Protein AF-A0AAU8FHZ1-F1 (afdb_monomer)

Sequence (332 aa):
MNENIAFFDVYPLYGAIDIRNSTNERNAAIHADLGHYLDLLDDVLNALLPFDRSSLMQELRFHCTRWKQTVAQGQLNSTSENNLNTFLNDESRNYLIHLSQQNPRTTTLIDEYLGATHVAQGGIHRHREALDRSMELINTAVNRYFEDQKEALQESYPCYFEKFRTDGIEYDIYIGQSIAPDKPFNHFHLKNLRLWQLSSMIEVARLTRDLLSEMPRELHTTQLIFVHNHMIDISFRTDERKFDVEGAYNIRYQMIKKRIDKVRIKNSQERLTQPGKIALIYLHQRDIEDYLPFIHYLQETKSLEPVTEELELEDLQGLSGLRALRLGVAYS

Radius of gyration: 26.57 Å; Cα contacts (8 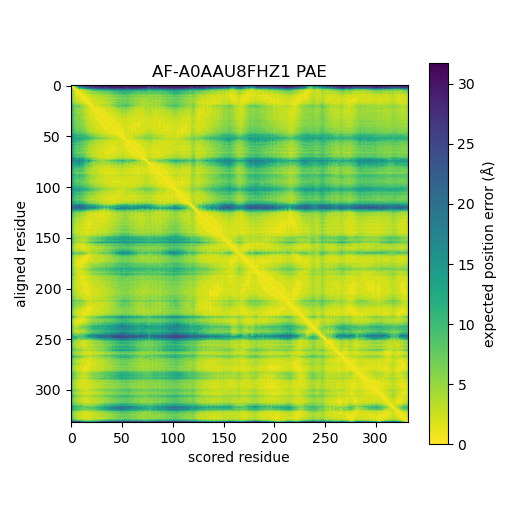Å, |Δi|>4): 472; chains: 1; bounding box: 63×56×74 Å

Secondary structure (DSSP, 8-state):
-----EEEEEEEEEEEEEETTHHHHHHHHHHHHHHHHHHHHHHHHHHHTTT---HHHHHHHHHHHHHHHHHHTT---HHHHHHHHHIIIIIIHHHHHHHHHH-TTSHHHHHHHHHHT-TTTS-TTHHHHHHHHHHHHHHHHHHHHHHHHHHHHHHHS--EEEEEESSSEEEEEEESTTT-TTS---HHHHHHHHHHHHHHHHHHHHHHHHGGGG-SS---EEEEEE---S-EEEEEETTTTEEEE-STTTHHHHHHHTTSTT-BBTTSS-BS--TTEEEEEESSHHHHTTTHHHHHHHHHTTSEEEEEEEEEBPPBTTB---EEEEEEEP--

Solvent-accessible surface area (backbone atoms only — not comparable to full-atom values): 18153 Å² total; per-residue (Å²): 128,86,80,78,54,65,36,56,63,20,39,49,45,41,40,37,38,40,46,62,60,51,69,58,54,50,52,52,19,51,46,52,22,52,48,52,49,46,50,56,50,51,52,48,55,60,71,38,47,90,80,49,80,49,71,65,55,54,49,52,52,51,51,48,53,50,48,50,50,39,53,76,69,66,68,67,47,75,68,55,46,52,51,49,50,45,42,58,68,44,56,51,42,53,51,52,55,51,48,30,74,76,35,75,87,44,32,66,62,49,51,52,51,55,47,43,60,28,91,92,75,23,65,45,53,49,48,46,51,30,42,52,50,26,47,47,54,47,50,50,53,54,50,48,54,52,60,71,43,48,62,66,59,41,70,82,46,63,57,49,77,49,77,44,80,70,85,29,45,33,36,45,33,40,40,34,43,57,73,36,76,95,47,91,66,54,72,68,52,56,52,52,53,53,48,48,53,55,52,48,49,45,51,47,56,48,54,49,55,66,45,38,85,76,30,80,36,77,62,48,52,24,30,37,34,51,50,54,78,58,63,39,36,35,33,53,38,79,91,78,72,42,76,45,70,44,61,82,82,38,47,57,60,60,56,47,66,79,57,58,86,78,37,29,32,47,98,51,90,50,55,61,62,37,67,64,27,42,26,38,36,29,72,47,74,80,45,49,56,81,48,50,66,49,53,52,51,35,28,76,70,53,49,26,42,87,60,74,44,82,43,54,37,50,72,47,98,96,46,71,69,39,33,32,44,39,36,37,50,43,85,128

pLDDT: mean 92.36, std 7.31, range [42.56, 98.5]

Organism: NCBI:txid3088362

Structure (mmCIF, N/CA/C/O backbone):
data_AF-A0AAU8FHZ1-F1
#
_entry.id   AF-A0AAU8FHZ1-F1
#
loop_
_atom_site.group_PDB
_atom_site.id
_atom_site.type_symbol
_atom_site.label_atom_id
_atom_site.label_alt_id
_atom_site.label_comp_id
_atom_site.label_asym_id
_atom_site.label_entity_id
_atom_site.label_seq_id
_atom_site.pdbx_PDB_ins_code
_atom_site.Cartn_x
_atom_site.Cartn_y
_atom_site.Cartn_z
_atom_site.occupancy
_atom_site.B_iso_or_equiv
_atom_site.auth_seq_id
_atom_site.auth_comp_id
_atom_site.auth_asym_id
_atom_site.auth_atom_id
_atom_site.pdbx_PDB_model_num
ATOM 1 N N . MET A 1 1 ? -13.577 36.762 8.917 1.00 42.56 1 MET A N 1
ATOM 2 C CA . MET A 1 1 ? -12.647 35.933 9.708 1.00 42.56 1 MET A CA 1
ATOM 3 C C . MET A 1 1 ? -12.877 34.512 9.240 1.00 42.56 1 MET A C 1
ATOM 5 O O . MET A 1 1 ? -14.027 34.101 9.268 1.00 42.56 1 MET A O 1
ATOM 9 N N . ASN A 1 2 ? -11.865 33.821 8.711 1.00 51.19 2 ASN A N 1
ATOM 10 C CA . ASN A 1 2 ? -11.989 32.376 8.505 1.00 51.19 2 ASN A CA 1
ATOM 11 C C . ASN A 1 2 ? -12.043 31.759 9.900 1.00 51.19 2 ASN A C 1
ATOM 13 O O . ASN A 1 2 ? -11.059 31.851 10.633 1.00 51.19 2 ASN A O 1
ATOM 17 N N . GLU A 1 3 ? -13.194 31.225 10.292 1.00 64.31 3 GLU A N 1
ATOM 18 C CA . GLU A 1 3 ? -13.270 30.407 11.496 1.00 64.31 3 GLU A CA 1
ATOM 19 C C . GLU A 1 3 ? -12.393 29.172 11.280 1.00 64.31 3 GLU A C 1
ATOM 21 O O . GLU A 1 3 ? -12.501 28.485 10.263 1.00 64.31 3 GLU A O 1
ATOM 26 N N . ASN A 1 4 ? -11.462 28.945 12.205 1.00 81.06 4 ASN A N 1
ATOM 27 C CA . ASN A 1 4 ? -10.654 27.737 12.223 1.00 81.06 4 ASN A CA 1
ATOM 28 C C . ASN A 1 4 ? -11.582 26.576 12.605 1.00 81.06 4 ASN A C 1
ATOM 30 O O . ASN A 1 4 ? -12.127 26.574 13.708 1.00 81.06 4 ASN A O 1
ATOM 34 N N . ILE A 1 5 ? -11.814 25.635 11.689 1.00 89.06 5 ILE A N 1
ATOM 35 C CA . ILE A 1 5 ? -12.684 24.483 11.950 1.00 89.06 5 ILE A CA 1
ATOM 36 C C . ILE A 1 5 ? -11.909 23.527 12.856 1.00 89.06 5 ILE A C 1
ATOM 38 O O . ILE A 1 5 ? -10.895 22.977 12.435 1.00 89.06 5 ILE A O 1
ATOM 42 N N . ALA A 1 6 ? -12.376 23.328 14.085 1.00 92.19 6 ALA A N 1
ATOM 43 C CA . ALA A 1 6 ? -11.745 22.442 15.055 1.00 92.19 6 ALA A CA 1
ATOM 44 C C . ALA A 1 6 ? -12.785 21.593 15.788 1.00 92.19 6 ALA A C 1
ATOM 46 O O . ALA A 1 6 ? -13.907 22.039 16.035 1.00 92.19 6 ALA A O 1
ATOM 47 N N . PHE A 1 7 ? -12.387 20.377 16.147 1.00 93.75 7 PHE A N 1
ATOM 48 C CA . PHE A 1 7 ? -13.175 19.450 16.941 1.00 93.75 7 PHE A CA 1
ATOM 49 C C . PHE A 1 7 ? -12.346 18.987 18.132 1.00 93.75 7 PHE A C 1
ATOM 51 O O . PHE A 1 7 ? -11.263 18.427 17.967 1.00 93.75 7 PHE A O 1
ATOM 58 N N . PHE A 1 8 ? -12.876 19.228 19.325 1.00 93.19 8 PHE A N 1
ATOM 59 C CA . PHE A 1 8 ? -12.238 18.860 20.583 1.00 93.19 8 PHE A CA 1
ATOM 60 C C . PHE A 1 8 ? -12.804 17.544 21.105 1.00 93.19 8 PHE A C 1
ATOM 62 O O . PHE A 1 8 ? -13.972 17.229 20.844 1.00 93.19 8 PHE A O 1
ATOM 69 N N . ASP A 1 9 ? -11.992 16.801 21.849 1.00 94.31 9 ASP A N 1
ATOM 70 C CA . ASP A 1 9 ? -12.390 15.574 22.538 1.00 94.31 9 ASP A CA 1
ATOM 71 C C . ASP A 1 9 ? -13.054 14.522 21.614 1.00 94.31 9 ASP A C 1
ATOM 73 O O . ASP A 1 9 ? -14.082 13.919 21.941 1.00 94.31 9 ASP A O 1
ATOM 77 N N . VAL A 1 10 ? -12.478 14.289 20.428 1.00 95.75 10 VAL A N 1
ATOM 78 C CA . VAL A 1 10 ? -12.947 13.251 19.492 1.00 95.75 10 VAL A CA 1
ATOM 79 C C . VAL A 1 10 ? -12.144 11.964 19.632 1.00 95.75 10 VAL A C 1
ATOM 81 O O . VAL A 1 10 ? -10.942 11.980 19.876 1.00 95.75 10 VAL A O 1
ATOM 84 N N . TYR A 1 11 ? -12.796 10.823 19.434 1.00 95.88 11 TYR A N 1
ATOM 85 C CA . TYR A 1 11 ? -12.139 9.523 19.363 1.00 95.88 11 TYR A CA 1
ATOM 86 C C . TYR A 1 11 ? -11.612 9.273 17.949 1.00 95.88 11 TYR A C 1
ATOM 88 O O . TYR A 1 11 ? -12.412 9.279 17.005 1.00 95.88 11 TYR A O 1
ATOM 96 N N . PRO A 1 12 ? -10.303 9.024 17.787 1.00 95.81 12 PRO A N 1
ATOM 97 C CA . PRO A 1 12 ? -9.723 8.714 16.496 1.00 95.81 12 PRO A CA 1
ATOM 98 C C . PRO A 1 12 ? -9.689 7.200 16.250 1.00 95.81 12 PRO A C 1
ATOM 100 O O . PRO A 1 12 ? -9.366 6.410 17.139 1.00 95.81 12 PRO A O 1
ATOM 103 N N . LEU A 1 13 ? -9.990 6.786 15.025 1.00 96.25 13 LEU A N 1
ATOM 104 C CA . LEU A 1 13 ? -9.806 5.419 14.554 1.00 96.25 13 LEU A CA 1
ATOM 105 C C . LEU A 1 13 ? -8.945 5.454 13.300 1.00 96.25 13 LEU A C 1
ATOM 107 O O . LEU A 1 13 ? -9.321 6.082 12.315 1.00 96.25 13 LEU A O 1
ATOM 111 N N . TYR A 1 14 ? -7.817 4.753 13.331 1.00 96.75 14 TYR A N 1
ATOM 112 C CA . TYR A 1 14 ? -6.903 4.666 12.199 1.00 96.75 14 TYR A CA 1
ATOM 113 C C . TYR A 1 14 ? -6.819 3.245 11.662 1.00 96.75 14 TYR A C 1
ATOM 115 O O . TYR A 1 14 ? -6.692 2.286 12.433 1.00 96.75 14 TYR A O 1
ATOM 123 N N . GLY A 1 15 ? -6.838 3.126 10.337 1.00 97.00 15 GLY A N 1
ATOM 124 C CA . GLY A 1 15 ? -6.564 1.884 9.632 1.00 97.00 15 GLY A CA 1
ATOM 125 C C . GLY A 1 15 ? -5.665 2.098 8.419 1.00 97.00 15 GLY A C 1
ATOM 126 O O . GLY A 1 15 ? -5.679 3.157 7.796 1.00 97.00 15 GLY A O 1
ATOM 127 N N . ALA A 1 16 ? -4.898 1.068 8.078 1.00 97.25 16 ALA A N 1
ATOM 128 C CA . ALA A 1 16 ? -4.039 1.032 6.906 1.00 97.25 16 ALA A CA 1
ATOM 129 C C . ALA A 1 16 ? -4.170 -0.309 6.176 1.00 97.25 16 ALA A C 1
ATOM 131 O O . ALA A 1 16 ? -4.088 -1.380 6.781 1.00 97.25 16 ALA A O 1
ATOM 132 N N . ILE A 1 17 ? -4.347 -0.229 4.862 1.00 97.56 17 ILE A N 1
ATOM 133 C CA . ILE A 1 17 ? -4.308 -1.339 3.916 1.00 97.56 17 ILE A CA 1
ATOM 134 C C . ILE A 1 17 ? -3.128 -1.069 2.989 1.00 97.56 17 ILE A C 1
ATOM 136 O O . ILE A 1 17 ? -3.217 -0.234 2.093 1.00 97.56 17 ILE A O 1
ATOM 140 N N . ASP A 1 18 ? -2.012 -1.751 3.229 1.00 95.81 18 ASP A N 1
ATOM 141 C CA . ASP A 1 18 ? -0.753 -1.547 2.500 1.00 95.81 18 ASP A CA 1
ATOM 142 C C . ASP A 1 18 ? -0.527 -2.650 1.461 1.00 95.81 18 ASP A C 1
ATOM 144 O O . ASP A 1 18 ? -0.909 -3.800 1.691 1.00 95.81 18 ASP A O 1
ATOM 148 N N . ILE A 1 19 ? 0.132 -2.327 0.344 1.00 96.00 19 ILE A N 1
ATOM 149 C CA . ILE A 1 19 ? 0.553 -3.324 -0.648 1.00 96.00 19 ILE A CA 1
ATOM 150 C C . ILE A 1 19 ? 1.891 -3.919 -0.208 1.00 96.00 19 ILE A C 1
ATOM 152 O O . ILE A 1 19 ? 2.925 -3.250 -0.134 1.00 96.00 19 ILE A O 1
ATOM 156 N N . ARG A 1 20 ? 1.890 -5.222 0.072 1.00 94.25 20 ARG A N 1
ATOM 157 C CA . ARG A 1 20 ? 3.051 -5.936 0.591 1.00 94.25 20 ARG A CA 1
ATOM 158 C C . ARG A 1 20 ? 4.203 -5.861 -0.406 1.00 94.25 20 ARG A C 1
ATOM 160 O O . ARG A 1 20 ? 4.093 -6.323 -1.532 1.00 94.25 20 ARG A O 1
ATOM 167 N N . ASN A 1 21 ? 5.345 -5.362 0.066 1.00 90.56 21 ASN A N 1
ATOM 168 C CA . ASN A 1 21 ? 6.595 -5.296 -0.698 1.00 90.56 21 ASN A CA 1
ATOM 169 C C . ASN A 1 21 ? 6.515 -4.444 -1.978 1.00 90.56 21 ASN A C 1
ATOM 171 O O . ASN A 1 21 ? 7.337 -4.647 -2.868 1.00 90.56 21 ASN A O 1
ATOM 175 N N . SER A 1 22 ? 5.609 -3.461 -2.049 1.00 91.06 22 SER A N 1
ATOM 176 C CA . SER A 1 22 ? 5.451 -2.562 -3.207 1.00 91.06 22 SER A CA 1
ATOM 177 C C . SER A 1 22 ? 6.780 -2.005 -3.738 1.00 91.06 22 SER A C 1
ATOM 179 O O . SER A 1 22 ? 7.023 -2.004 -4.940 1.00 91.06 22 SER A O 1
ATOM 181 N N . THR A 1 23 ? 7.688 -1.585 -2.849 1.00 90.38 23 THR A N 1
ATOM 182 C CA . THR A 1 23 ? 9.017 -1.076 -3.225 1.00 90.38 23 THR A CA 1
ATOM 183 C C . THR A 1 23 ? 9.872 -2.135 -3.926 1.00 90.38 23 THR A C 1
ATOM 185 O O . THR A 1 23 ? 10.511 -1.839 -4.931 1.00 90.38 23 THR A O 1
ATOM 188 N N . ASN A 1 24 ? 9.873 -3.373 -3.427 1.00 91.19 24 ASN A N 1
ATOM 189 C CA . ASN A 1 24 ? 10.655 -4.454 -4.029 1.00 91.19 24 ASN A CA 1
ATOM 190 C C . ASN A 1 24 ? 10.066 -4.865 -5.381 1.00 91.19 24 ASN A C 1
ATOM 192 O O . ASN A 1 24 ? 10.820 -5.099 -6.319 1.00 91.19 24 ASN A O 1
ATOM 196 N N . GLU A 1 25 ? 8.737 -4.907 -5.488 1.00 93.56 25 GLU A N 1
ATOM 197 C CA . GLU A 1 25 ? 8.039 -5.205 -6.741 1.00 93.56 25 GLU A CA 1
ATOM 198 C C . GLU A 1 25 ? 8.307 -4.135 -7.807 1.00 93.56 25 GLU A C 1
ATOM 200 O O . GLU A 1 25 ? 8.601 -4.475 -8.952 1.00 93.56 25 GLU A O 1
ATOM 205 N N . ARG A 1 26 ? 8.319 -2.848 -7.426 1.00 91.88 26 ARG A N 1
ATOM 206 C CA . ARG A 1 26 ? 8.721 -1.743 -8.316 1.00 91.88 26 ARG A CA 1
ATOM 207 C C . ARG A 1 26 ? 10.148 -1.907 -8.818 1.00 91.88 26 ARG A C 1
ATOM 209 O O . ARG A 1 26 ? 10.375 -1.847 -10.023 1.00 91.88 26 ARG A O 1
ATOM 216 N N . ASN A 1 27 ? 11.093 -2.159 -7.914 1.00 90.12 27 ASN A N 1
ATOM 217 C CA . ASN A 1 27 ? 12.494 -2.345 -8.291 1.00 90.12 27 ASN A CA 1
ATOM 218 C C . ASN A 1 27 ? 12.667 -3.559 -9.216 1.00 90.12 27 ASN A C 1
ATOM 220 O O . ASN A 1 27 ? 13.380 -3.479 -10.213 1.00 90.12 27 ASN A O 1
ATOM 224 N N . ALA A 1 28 ? 11.977 -4.667 -8.931 1.00 91.25 28 ALA A N 1
ATOM 225 C CA . ALA A 1 28 ? 12.009 -5.859 -9.772 1.00 91.25 28 ALA A CA 1
ATOM 226 C C . ALA A 1 28 ? 11.442 -5.595 -11.176 1.00 91.25 28 ALA A C 1
ATOM 228 O O . ALA A 1 28 ? 12.039 -6.030 -12.160 1.00 91.25 28 ALA A O 1
ATOM 229 N N . ALA A 1 29 ? 10.331 -4.859 -11.279 1.00 92.44 29 ALA A N 1
ATOM 230 C CA . ALA A 1 29 ? 9.743 -4.471 -12.558 1.00 92.44 29 ALA A CA 1
ATOM 231 C C . ALA A 1 29 ? 10.693 -3.583 -13.378 1.00 92.44 29 ALA A C 1
ATOM 233 O O . ALA A 1 29 ? 10.945 -3.880 -14.544 1.00 92.44 29 ALA A O 1
ATOM 234 N N . ILE A 1 30 ? 11.293 -2.563 -12.751 1.00 89.94 30 ILE A N 1
ATOM 235 C CA . ILE A 1 30 ? 12.279 -1.676 -13.391 1.00 89.94 30 ILE A CA 1
ATOM 236 C C . ILE A 1 30 ? 13.481 -2.477 -13.902 1.00 89.94 30 ILE A C 1
ATOM 238 O O . ILE A 1 30 ? 13.893 -2.314 -15.047 1.00 89.94 30 ILE A O 1
ATOM 242 N N . HIS A 1 31 ? 14.034 -3.372 -13.080 1.00 91.00 31 HIS A N 1
ATOM 243 C CA . HIS A 1 31 ? 15.178 -4.191 -13.481 1.00 91.00 31 HIS A CA 1
ATOM 244 C C . HIS A 1 31 ? 14.835 -5.127 -14.648 1.00 91.00 31 HIS A C 1
ATOM 246 O O . HIS A 1 31 ? 15.660 -5.305 -15.543 1.00 91.00 31 HIS A O 1
ATOM 252 N N . ALA A 1 32 ? 13.635 -5.715 -14.655 1.00 92.12 32 ALA A N 1
ATOM 253 C CA . ALA A 1 32 ? 13.186 -6.586 -15.736 1.00 92.12 32 ALA A CA 1
ATOM 254 C C . ALA A 1 32 ? 13.023 -5.821 -17.061 1.00 92.12 32 ALA A C 1
ATOM 256 O O . ALA A 1 32 ? 13.492 -6.289 -18.099 1.00 92.12 32 ALA A O 1
ATOM 257 N N . ASP A 1 33 ? 12.419 -4.632 -17.015 1.00 92.81 33 ASP A N 1
ATOM 258 C CA . ASP A 1 33 ? 12.246 -3.756 -18.179 1.00 92.81 33 ASP A CA 1
ATOM 259 C C . ASP A 1 33 ? 13.605 -3.271 -18.727 1.00 92.81 33 ASP A C 1
ATOM 261 O O . ASP A 1 33 ? 13.872 -3.377 -19.925 1.00 92.81 33 ASP A O 1
ATOM 265 N N . LEU A 1 34 ? 14.521 -2.825 -17.856 1.00 93.06 34 LEU A N 1
ATOM 266 C CA . LEU A 1 34 ? 15.875 -2.406 -18.250 1.00 93.06 34 LEU A CA 1
ATOM 267 C C . LEU A 1 34 ? 16.706 -3.559 -18.826 1.00 93.06 34 LEU A C 1
ATOM 269 O O . LEU A 1 34 ? 17.439 -3.363 -19.795 1.00 93.06 34 LEU A O 1
ATOM 273 N N . GLY A 1 35 ? 16.589 -4.758 -18.250 1.00 93.31 35 GLY A N 1
ATOM 274 C CA . GLY A 1 35 ? 17.227 -5.960 -18.783 1.00 93.31 35 GLY A CA 1
ATOM 275 C C . GLY A 1 35 ? 16.745 -6.267 -20.199 1.00 93.31 35 GLY A C 1
ATOM 276 O O . GLY A 1 35 ? 17.562 -6.450 -21.098 1.00 93.31 35 GLY A O 1
ATOM 277 N N . HIS A 1 36 ? 15.428 -6.216 -20.420 1.00 92.81 36 HIS A N 1
ATOM 278 C CA . HIS A 1 36 ? 14.847 -6.412 -21.746 1.00 92.81 36 HIS A CA 1
ATOM 279 C C . HIS A 1 36 ? 15.319 -5.354 -22.755 1.00 92.81 36 HIS A C 1
ATOM 281 O O . HIS A 1 36 ? 15.642 -5.697 -23.892 1.00 92.81 36 HIS A O 1
ATOM 287 N N . TYR A 1 37 ? 15.417 -4.089 -22.339 1.00 94.19 37 TYR A N 1
ATOM 288 C CA . TYR A 1 37 ? 15.924 -3.007 -23.186 1.00 94.19 37 TYR A CA 1
ATOM 289 C C . TYR A 1 37 ? 17.372 -3.263 -23.613 1.00 94.19 37 TYR A C 1
ATOM 291 O O . TYR A 1 37 ? 17.707 -3.189 -24.796 1.00 94.19 37 TYR A O 1
ATOM 299 N N . LEU A 1 38 ? 18.231 -3.639 -22.669 1.00 95.69 38 LEU A N 1
ATOM 300 C CA . LEU A 1 38 ? 19.623 -3.956 -22.965 1.00 95.69 38 LEU A CA 1
ATOM 301 C C . LEU A 1 38 ? 19.780 -5.181 -23.873 1.00 95.69 38 LEU A C 1
ATOM 303 O O . LEU A 1 38 ? 20.712 -5.212 -24.672 1.00 95.69 38 LEU A O 1
ATOM 307 N N . ASP A 1 39 ? 18.892 -6.171 -23.778 1.00 94.88 39 ASP A N 1
ATOM 308 C CA . ASP A 1 39 ? 18.891 -7.315 -24.693 1.00 94.88 39 ASP A CA 1
ATOM 309 C C . ASP A 1 39 ? 18.548 -6.893 -26.126 1.00 94.88 39 ASP A C 1
ATOM 311 O O . ASP A 1 39 ? 19.284 -7.238 -27.048 1.00 94.88 39 ASP A O 1
ATOM 315 N N . LEU A 1 40 ? 17.516 -6.061 -26.312 1.00 94.81 40 LEU A N 1
ATOM 316 C CA . LEU A 1 40 ? 17.177 -5.507 -27.629 1.00 94.81 40 LEU A CA 1
ATOM 317 C C . LEU A 1 40 ? 18.326 -4.673 -28.216 1.00 94.81 40 LEU A C 1
ATOM 319 O O . LEU A 1 40 ? 18.600 -4.745 -29.416 1.00 94.81 40 LEU A O 1
ATOM 323 N N . LEU A 1 41 ? 19.004 -3.884 -27.375 1.00 96.31 41 LEU A N 1
ATOM 324 C CA . LEU A 1 41 ? 20.150 -3.084 -27.802 1.00 96.31 41 LEU A CA 1
ATOM 325 C C . LEU A 1 41 ? 21.337 -3.975 -28.200 1.00 96.31 41 LEU A C 1
ATOM 327 O O . LEU A 1 41 ? 21.973 -3.742 -29.224 1.00 96.31 41 LEU A O 1
ATOM 331 N N . ASP A 1 42 ? 21.645 -5.003 -27.415 1.00 96.94 42 ASP A N 1
ATOM 332 C CA . ASP A 1 42 ? 22.716 -5.950 -27.728 1.00 96.94 42 ASP A CA 1
ATOM 333 C C . ASP A 1 42 ? 22.440 -6.674 -29.057 1.00 96.94 42 ASP A C 1
ATOM 335 O O . ASP A 1 42 ? 23.315 -6.732 -29.925 1.00 96.94 42 ASP A O 1
ATOM 339 N N . ASP A 1 43 ? 21.205 -7.134 -29.272 1.00 96.12 43 ASP A N 1
ATOM 340 C CA . ASP A 1 43 ? 20.783 -7.793 -30.510 1.00 96.12 43 ASP A CA 1
ATOM 341 C C . ASP A 1 43 ? 20.954 -6.886 -31.737 1.00 96.12 43 ASP A C 1
ATOM 343 O O . ASP A 1 43 ? 21.578 -7.297 -32.725 1.00 96.12 43 ASP A O 1
ATOM 347 N N . VAL A 1 44 ? 20.480 -5.633 -31.676 1.00 96.69 44 VAL A N 1
ATOM 348 C CA . VAL A 1 44 ? 20.626 -4.700 -32.806 1.00 96.69 44 VAL A CA 1
ATOM 349 C C . VAL A 1 44 ? 22.095 -4.343 -33.047 1.00 96.69 44 VAL A C 1
ATOM 351 O O . VAL A 1 44 ? 22.545 -4.349 -34.193 1.00 96.69 44 VAL A O 1
ATOM 354 N N . LEU A 1 45 ? 22.894 -4.115 -31.997 1.00 96.50 45 LEU A N 1
ATOM 355 C CA . LEU A 1 45 ? 24.326 -3.831 -32.145 1.00 96.50 45 LEU A CA 1
ATOM 356 C C . LEU A 1 45 ? 25.072 -5.016 -32.777 1.00 96.50 45 LEU A C 1
ATOM 358 O O . LEU A 1 45 ? 25.937 -4.816 -33.632 1.00 96.50 45 LEU A O 1
ATOM 362 N N . ASN A 1 46 ? 24.725 -6.251 -32.406 1.00 95.44 46 ASN A N 1
ATOM 363 C CA . ASN A 1 46 ? 25.302 -7.462 -32.989 1.00 95.44 46 ASN A CA 1
ATOM 364 C C . ASN A 1 46 ? 24.914 -7.627 -34.467 1.00 95.44 46 ASN A C 1
ATOM 366 O O . ASN A 1 46 ? 25.777 -7.934 -35.295 1.00 95.44 46 ASN A O 1
ATOM 370 N N . ALA A 1 47 ? 23.654 -7.358 -34.820 1.00 96.00 47 ALA A N 1
ATOM 371 C CA . ALA A 1 47 ? 23.177 -7.383 -36.203 1.00 96.00 47 ALA A CA 1
ATOM 372 C C . ALA A 1 47 ? 23.849 -6.315 -37.089 1.00 96.00 47 ALA A C 1
ATOM 374 O O . ALA A 1 47 ? 23.982 -6.503 -38.301 1.00 96.00 47 ALA A O 1
ATOM 375 N N . LEU A 1 48 ? 24.320 -5.215 -36.492 1.00 96.19 48 LEU A N 1
ATOM 376 C CA . LEU A 1 48 ? 24.961 -4.102 -37.194 1.00 96.19 48 LEU A CA 1
ATOM 377 C C . LEU A 1 48 ? 26.474 -4.274 -37.428 1.00 96.19 48 LEU A C 1
ATOM 379 O O . LEU A 1 48 ? 27.045 -3.552 -38.248 1.00 96.19 48 LEU A O 1
ATOM 383 N N . LEU A 1 49 ? 27.126 -5.261 -36.803 1.00 93.88 49 LEU A N 1
ATOM 384 C CA . LEU A 1 49 ? 28.570 -5.534 -36.948 1.00 93.88 49 LEU A CA 1
ATOM 385 C C . LEU A 1 49 ? 29.086 -5.749 -38.387 1.00 93.88 49 LEU A C 1
ATOM 387 O O . LEU A 1 49 ? 30.255 -5.445 -38.657 1.00 93.88 49 LEU A O 1
ATOM 391 N N . PRO A 1 50 ? 28.307 -6.309 -39.335 1.00 94.25 50 PRO A N 1
ATOM 392 C CA . PRO A 1 50 ? 28.728 -6.383 -40.733 1.00 94.25 50 PRO A CA 1
ATOM 393 C C . PRO A 1 50 ? 28.800 -5.011 -41.418 1.00 94.25 50 PRO A C 1
ATOM 395 O O . PRO A 1 50 ? 29.472 -4.884 -42.442 1.00 94.25 50 PRO A O 1
ATOM 398 N N . PHE A 1 51 ? 28.110 -4.003 -40.878 1.00 92.75 51 PHE A N 1
ATOM 399 C CA . PHE A 1 51 ? 27.946 -2.681 -41.480 1.00 92.75 51 PHE A CA 1
ATOM 400 C C . PHE A 1 51 ? 28.795 -1.600 -40.810 1.00 92.75 51 PHE A C 1
ATOM 402 O O . PHE A 1 51 ? 29.215 -0.677 -41.505 1.00 92.75 51 PHE A O 1
ATOM 409 N N . ASP A 1 52 ? 29.076 -1.722 -39.509 1.00 91.12 52 ASP A N 1
ATOM 410 C CA . ASP A 1 52 ? 30.043 -0.878 -38.808 1.00 91.12 52 ASP A CA 1
ATOM 411 C C . ASP A 1 52 ? 30.905 -1.682 -37.824 1.00 91.12 52 ASP A C 1
ATOM 413 O O . ASP A 1 52 ? 30.413 -2.466 -37.013 1.00 91.12 52 ASP A O 1
ATOM 417 N N . ARG A 1 53 ? 32.222 -1.466 -37.899 1.00 92.50 53 ARG A N 1
ATOM 418 C CA . ARG A 1 53 ? 33.242 -2.061 -37.016 1.00 92.50 53 ARG A CA 1
ATOM 419 C C . ARG A 1 53 ? 34.113 -1.003 -36.339 1.00 92.50 53 ARG A C 1
ATOM 421 O O . ARG A 1 53 ? 35.207 -1.324 -35.867 1.00 92.50 53 ARG A O 1
ATOM 428 N N . SER A 1 54 ? 33.650 0.246 -36.330 1.00 93.19 54 SER A N 1
ATOM 429 C CA . SER A 1 54 ? 34.327 1.373 -35.700 1.00 93.19 54 SER A CA 1
ATOM 430 C C . SER A 1 54 ? 34.639 1.115 -34.222 1.00 93.19 54 SER A C 1
ATOM 432 O O . SER A 1 54 ? 34.007 0.294 -33.552 1.00 93.19 54 SER A O 1
ATOM 434 N N . SER A 1 55 ? 35.610 1.857 -33.685 1.00 93.62 55 SER A N 1
ATOM 435 C CA . SER A 1 55 ? 35.905 1.833 -32.249 1.00 93.62 55 SER A CA 1
ATOM 436 C C . SER A 1 55 ? 34.689 2.237 -31.409 1.00 93.62 55 SER A C 1
ATOM 438 O O . SER A 1 55 ? 34.515 1.713 -30.315 1.00 93.62 55 SER A O 1
ATOM 440 N N . LEU A 1 56 ? 33.820 3.102 -31.946 1.00 91.50 56 LEU A N 1
ATOM 441 C CA . LEU A 1 56 ? 32.597 3.542 -31.278 1.00 91.50 56 LEU A CA 1
ATOM 442 C C . LEU A 1 56 ? 31.564 2.406 -31.162 1.00 91.50 56 LEU A C 1
ATOM 444 O O . LEU A 1 56 ? 30.991 2.219 -30.093 1.00 91.50 56 LEU A O 1
ATOM 448 N N . MET A 1 57 ? 31.399 1.578 -32.205 1.00 94.88 57 MET A N 1
ATOM 449 C CA . MET A 1 57 ? 30.585 0.351 -32.131 1.00 94.88 57 MET A CA 1
ATOM 450 C C . MET A 1 57 ? 31.097 -0.596 -31.035 1.00 94.88 57 MET A C 1
ATOM 452 O O . MET A 1 57 ? 30.323 -1.171 -30.268 1.00 94.88 57 MET A O 1
ATOM 456 N N . GLN A 1 58 ? 32.419 -0.776 -30.956 1.00 94.19 58 GLN A N 1
ATOM 457 C CA . GLN A 1 58 ? 33.036 -1.652 -29.956 1.00 94.19 58 GLN A CA 1
ATOM 458 C C . GLN A 1 58 ? 32.843 -1.115 -28.533 1.00 94.19 58 GLN A C 1
ATOM 460 O O . GLN A 1 58 ? 32.533 -1.891 -27.630 1.00 94.19 58 GLN A O 1
ATOM 465 N N . GLU A 1 59 ? 32.977 0.199 -28.345 1.00 95.00 59 GLU A N 1
ATOM 466 C CA . GLU A 1 59 ? 32.735 0.872 -27.070 1.00 95.00 59 GLU A CA 1
ATOM 467 C C . GLU A 1 59 ? 31.274 0.728 -26.617 1.00 95.00 59 GLU A C 1
ATOM 469 O O . GLU A 1 59 ? 31.022 0.298 -25.491 1.00 95.00 59 GLU A O 1
ATOM 474 N N . LEU A 1 60 ? 30.304 0.996 -27.497 1.00 95.44 60 LEU A N 1
ATOM 475 C CA . LEU A 1 60 ? 28.877 0.847 -27.190 1.00 95.44 60 LEU A CA 1
ATOM 476 C C . LEU A 1 60 ? 28.520 -0.581 -26.777 1.00 95.44 60 LEU A C 1
ATOM 478 O O . LEU A 1 60 ? 27.828 -0.782 -25.780 1.00 95.44 60 LEU A O 1
ATOM 482 N N . ARG A 1 61 ? 29.032 -1.588 -27.494 1.00 96.62 61 ARG A N 1
ATOM 483 C CA . ARG A 1 61 ? 28.827 -3.000 -27.134 1.00 96.62 61 ARG A CA 1
ATOM 484 C C . ARG A 1 61 ? 29.462 -3.349 -25.789 1.00 96.62 61 ARG A C 1
ATOM 486 O O . ARG A 1 61 ? 28.869 -4.097 -25.007 1.00 96.62 61 ARG A O 1
ATOM 493 N N . PHE A 1 62 ? 30.642 -2.801 -25.495 1.00 96.12 62 PHE A N 1
ATOM 494 C CA . PHE A 1 62 ? 31.288 -2.975 -24.196 1.00 96.12 62 PHE A CA 1
ATOM 495 C C . PHE A 1 62 ? 30.438 -2.383 -23.063 1.00 96.12 62 PHE A C 1
ATOM 497 O O . PHE A 1 62 ? 30.179 -3.081 -22.079 1.00 96.12 62 PHE A O 1
ATOM 504 N N . HIS A 1 63 ? 29.952 -1.147 -23.211 1.00 96.25 63 HIS A N 1
ATOM 505 C CA . HIS A 1 63 ? 29.076 -0.509 -22.222 1.00 96.25 63 HIS A CA 1
ATOM 506 C C . HIS A 1 63 ? 27.744 -1.245 -22.077 1.00 96.25 63 HIS A C 1
ATOM 508 O O . HIS A 1 63 ? 27.330 -1.511 -20.954 1.00 96.25 63 HIS A O 1
ATOM 514 N N . CYS A 1 64 ? 27.119 -1.675 -23.177 1.00 97.44 64 CYS A N 1
ATOM 515 C CA . CYS A 1 64 ? 25.897 -2.483 -23.142 1.00 97.44 64 CYS A CA 1
ATOM 516 C C . CYS A 1 64 ? 26.110 -3.780 -22.344 1.00 97.44 64 CYS A C 1
ATOM 518 O O . CYS A 1 64 ? 25.333 -4.108 -21.449 1.00 97.44 64 CYS A O 1
ATOM 520 N N . THR A 1 65 ? 27.226 -4.478 -22.583 1.00 96.56 65 THR A N 1
ATOM 521 C CA . THR A 1 65 ? 27.589 -5.691 -21.831 1.00 96.56 65 THR A CA 1
ATOM 522 C C . THR A 1 65 ? 27.809 -5.396 -20.345 1.00 96.56 65 THR A C 1
ATOM 524 O O . THR A 1 65 ? 27.358 -6.157 -19.487 1.00 96.56 65 THR A O 1
ATOM 527 N N . ARG A 1 66 ? 28.487 -4.288 -20.015 1.00 95.69 66 ARG A N 1
ATOM 528 C CA . ARG A 1 66 ? 28.692 -3.850 -18.626 1.00 95.69 66 ARG A CA 1
ATOM 529 C C . ARG A 1 66 ? 27.369 -3.555 -17.934 1.00 95.69 66 ARG A C 1
ATOM 531 O O . ARG A 1 66 ? 27.151 -4.045 -16.831 1.00 95.69 66 ARG A O 1
ATOM 538 N N . TRP A 1 67 ? 26.472 -2.837 -18.598 1.00 96.81 67 TRP A N 1
ATOM 539 C CA . TRP A 1 67 ? 25.151 -2.540 -18.068 1.00 96.81 67 TRP A CA 1
ATOM 540 C C . TRP A 1 67 ? 24.319 -3.803 -17.848 1.00 96.81 67 TRP A C 1
ATOM 542 O O . TRP A 1 67 ? 23.754 -3.953 -16.767 1.00 96.81 67 TRP A O 1
ATOM 552 N N . LYS A 1 68 ? 24.329 -4.764 -18.785 1.00 95.06 68 LYS A N 1
ATOM 553 C CA . LYS A 1 68 ? 23.676 -6.077 -18.600 1.00 95.06 68 LYS A CA 1
ATOM 554 C C . LYS A 1 68 ? 24.166 -6.774 -17.330 1.00 95.06 68 LYS A C 1
ATOM 556 O O . LYS A 1 68 ? 23.361 -7.288 -16.558 1.00 95.06 68 LYS A O 1
ATOM 561 N N . GLN A 1 69 ? 25.475 -6.743 -17.071 1.00 93.69 69 GLN A N 1
ATOM 562 C CA . GLN A 1 69 ? 26.052 -7.299 -15.842 1.00 93.69 69 GLN A CA 1
ATOM 563 C C . GLN A 1 69 ? 25.597 -6.539 -14.589 1.00 93.69 69 GLN A C 1
ATOM 565 O O . GLN A 1 69 ? 25.226 -7.175 -13.605 1.00 93.69 69 GLN A O 1
ATOM 570 N N . THR A 1 70 ? 25.587 -5.203 -14.617 1.00 93.06 70 THR A N 1
ATOM 571 C CA . THR A 1 70 ? 25.129 -4.368 -13.493 1.00 93.06 70 THR A CA 1
ATOM 572 C C . THR A 1 70 ? 23.665 -4.636 -13.140 1.00 93.06 70 THR A C 1
ATOM 574 O O . THR A 1 70 ? 23.350 -4.815 -11.961 1.00 93.06 70 THR A O 1
ATOM 577 N N . VAL A 1 71 ? 22.784 -4.721 -14.145 1.00 92.62 71 VAL A N 1
ATOM 578 C CA . VAL A 1 71 ? 21.358 -5.034 -13.947 1.00 92.62 71 VAL A CA 1
ATOM 579 C C . VAL A 1 71 ? 21.191 -6.447 -13.388 1.00 92.62 71 VAL A C 1
ATOM 581 O O . VAL A 1 71 ? 20.508 -6.629 -12.380 1.00 92.62 71 VAL A O 1
ATOM 584 N N . ALA A 1 72 ? 21.878 -7.440 -13.965 1.00 88.94 72 ALA A N 1
ATOM 585 C CA . ALA A 1 72 ? 21.807 -8.831 -13.514 1.00 88.94 72 ALA A CA 1
ATOM 586 C C . ALA A 1 72 ? 22.315 -9.034 -12.074 1.00 88.94 72 ALA A C 1
ATOM 588 O O . ALA A 1 72 ? 21.841 -9.922 -11.368 1.00 88.94 72 ALA A O 1
ATOM 589 N N . GLN A 1 73 ? 23.264 -8.211 -11.620 1.00 88.31 73 GLN A N 1
ATOM 590 C CA . GLN A 1 73 ? 23.791 -8.242 -10.251 1.00 88.31 73 GLN A CA 1
ATOM 591 C C . GLN A 1 73 ? 22.955 -7.423 -9.254 1.00 88.31 73 GLN A C 1
ATOM 593 O O . GLN A 1 73 ? 23.282 -7.403 -8.068 1.00 88.31 73 GLN A O 1
ATOM 598 N N . GLY A 1 74 ? 21.901 -6.734 -9.706 1.00 82.56 74 GLY A N 1
ATOM 599 C CA . GLY A 1 74 ? 21.052 -5.900 -8.852 1.00 82.56 74 GLY A CA 1
ATOM 600 C C . GLY A 1 74 ? 21.763 -4.672 -8.274 1.00 82.56 74 GLY A C 1
ATOM 601 O O . GLY A 1 74 ? 21.360 -4.167 -7.231 1.00 82.56 74 GLY A O 1
ATOM 602 N N . GLN A 1 75 ? 22.824 -4.188 -8.924 1.00 81.38 75 GLN A N 1
ATOM 603 C CA . GLN A 1 75 ? 23.665 -3.083 -8.439 1.00 81.38 75 GLN A CA 1
ATOM 604 C C . GLN A 1 75 ? 23.180 -1.698 -8.904 1.00 81.38 75 GLN A C 1
ATOM 606 O O . GLN A 1 75 ? 23.968 -0.756 -8.987 1.00 81.38 75 GLN A O 1
ATOM 611 N N . LEU A 1 76 ? 21.891 -1.563 -9.221 1.00 83.75 76 LEU A N 1
ATOM 612 C CA . LEU A 1 76 ? 21.300 -0.299 -9.644 1.00 83.75 76 LEU A CA 1
ATOM 613 C C . LEU A 1 76 ? 20.895 0.535 -8.421 1.00 83.75 76 LEU A C 1
ATOM 615 O O . LEU A 1 76 ? 19.951 0.221 -7.704 1.00 83.75 76 LEU A O 1
ATOM 619 N N . ASN A 1 77 ? 21.626 1.619 -8.187 1.00 86.38 77 ASN A N 1
ATOM 620 C CA . ASN A 1 77 ? 21.155 2.759 -7.406 1.00 86.38 77 ASN A CA 1
ATOM 621 C C . ASN A 1 77 ? 20.583 3.843 -8.338 1.00 86.38 77 ASN A C 1
ATOM 623 O O . ASN A 1 77 ? 20.786 3.797 -9.553 1.00 86.38 77 ASN A O 1
ATOM 627 N N . SER A 1 78 ? 19.936 4.863 -7.768 1.00 84.56 78 SER A N 1
ATOM 628 C CA . SER A 1 78 ? 19.296 5.939 -8.541 1.00 84.56 78 SER A CA 1
ATOM 629 C C . SER A 1 78 ? 20.249 6.656 -9.506 1.00 84.56 78 SER A C 1
ATOM 631 O O . SER A 1 78 ? 19.853 7.028 -10.605 1.00 84.56 78 SER A O 1
ATOM 633 N N . THR A 1 79 ? 21.522 6.828 -9.138 1.00 89.19 79 THR A N 1
ATOM 634 C CA . THR A 1 79 ? 22.521 7.457 -10.015 1.00 89.19 79 THR A CA 1
ATOM 635 C C . THR A 1 79 ? 22.864 6.556 -11.198 1.00 89.19 79 THR A C 1
ATOM 637 O O . THR A 1 79 ? 22.877 7.011 -12.337 1.00 89.19 79 THR A O 1
ATOM 640 N N . SER A 1 80 ? 23.128 5.271 -10.951 1.00 89.44 80 SER A N 1
ATOM 641 C CA . SER A 1 80 ? 23.417 4.311 -12.021 1.00 89.44 80 SER A CA 1
ATOM 642 C C . SER A 1 80 ? 22.215 4.060 -12.928 1.00 89.44 80 SER A C 1
ATOM 644 O O . SER A 1 80 ? 22.405 3.893 -14.125 1.00 89.44 80 SER A O 1
ATOM 646 N N . GLU A 1 81 ? 20.994 4.083 -12.389 1.00 88.19 81 GLU A N 1
ATOM 647 C CA . GLU A 1 81 ? 19.767 3.976 -13.179 1.00 88.19 81 GLU A CA 1
ATOM 648 C C . GLU A 1 81 ? 19.613 5.176 -14.119 1.00 88.19 81 GLU A C 1
ATOM 650 O O . GLU A 1 81 ? 19.355 4.997 -15.307 1.00 88.19 81 GLU A O 1
ATOM 655 N N . ASN A 1 82 ? 19.863 6.396 -13.631 1.00 89.75 82 ASN A N 1
ATOM 656 C CA . ASN A 1 82 ? 19.872 7.589 -14.479 1.00 89.75 82 ASN A CA 1
ATOM 657 C C . ASN A 1 82 ? 20.931 7.494 -15.584 1.00 89.75 82 ASN A C 1
ATOM 659 O O . ASN A 1 82 ? 20.619 7.741 -16.744 1.00 89.75 82 ASN A O 1
ATOM 663 N N . ASN A 1 83 ? 22.155 7.078 -15.250 1.00 93.94 83 ASN A N 1
ATOM 664 C CA . ASN A 1 83 ? 23.224 6.917 -16.239 1.00 93.94 83 ASN A CA 1
ATOM 665 C C . ASN A 1 83 ? 22.878 5.857 -17.296 1.00 93.94 83 ASN A C 1
ATOM 667 O O . ASN A 1 83 ? 23.141 6.060 -18.478 1.00 93.94 83 ASN A O 1
ATOM 671 N N . LEU A 1 84 ? 22.269 4.742 -16.885 1.00 94.44 84 LEU A N 1
ATOM 672 C CA . LEU A 1 84 ? 21.795 3.710 -17.803 1.00 94.44 84 LEU A CA 1
ATOM 673 C C . LEU A 1 84 ? 20.690 4.250 -18.719 1.00 94.44 84 LEU A C 1
ATOM 675 O O . LEU A 1 84 ? 20.721 4.019 -19.925 1.00 94.44 84 LEU A O 1
ATOM 679 N N . ASN A 1 85 ? 19.747 5.020 -18.179 1.00 91.44 85 ASN A N 1
ATOM 680 C CA . ASN A 1 85 ? 18.712 5.656 -18.987 1.00 91.44 85 ASN A CA 1
ATOM 681 C C . ASN A 1 85 ? 19.294 6.651 -20.003 1.00 91.44 85 ASN A C 1
ATOM 683 O O . ASN A 1 85 ? 18.825 6.664 -21.139 1.00 91.44 85 ASN A O 1
ATOM 687 N N . THR A 1 86 ? 20.321 7.430 -19.648 1.00 93.88 86 THR A N 1
ATOM 688 C CA . THR A 1 86 ? 21.046 8.297 -20.597 1.00 93.88 86 THR A CA 1
ATOM 689 C C . THR A 1 86 ? 21.737 7.473 -21.685 1.00 93.88 86 THR A C 1
ATOM 691 O O . THR A 1 86 ? 21.611 7.767 -22.873 1.00 93.88 86 THR A O 1
ATOM 694 N N . PHE A 1 87 ? 22.412 6.385 -21.307 1.00 96.19 87 PHE A N 1
ATOM 695 C CA . PHE A 1 87 ? 23.064 5.484 -22.257 1.00 96.19 87 PHE A CA 1
ATOM 696 C C . PHE A 1 87 ? 22.069 4.882 -23.269 1.00 96.19 87 PHE A C 1
ATOM 698 O O . PHE A 1 87 ? 22.321 4.870 -24.478 1.00 96.19 87 PHE A O 1
ATOM 705 N N . LEU A 1 88 ? 20.916 4.404 -22.793 1.00 93.50 88 LEU A N 1
ATOM 706 C CA . LEU A 1 88 ? 19.883 3.782 -23.626 1.00 93.50 88 LEU A CA 1
ATOM 707 C C . LEU A 1 88 ? 19.144 4.800 -24.506 1.00 93.50 88 LEU A C 1
ATOM 709 O O . LEU A 1 88 ? 18.970 4.577 -25.702 1.00 93.50 88 LEU A O 1
ATOM 713 N N . ASN A 1 89 ? 18.709 5.923 -23.936 1.00 90.31 89 ASN A N 1
ATOM 714 C CA . ASN A 1 89 ? 17.804 6.837 -24.635 1.00 90.31 89 ASN A CA 1
ATOM 715 C C . ASN A 1 89 ? 18.522 7.910 -25.457 1.00 90.31 89 ASN A C 1
ATOM 717 O O . ASN A 1 89 ? 17.942 8.378 -26.440 1.00 90.31 89 ASN A O 1
ATOM 721 N N . ASP A 1 90 ? 19.765 8.248 -25.103 1.00 92.38 90 ASP A N 1
ATOM 722 C CA . ASP A 1 90 ? 20.527 9.305 -25.765 1.00 92.38 90 ASP A CA 1
ATOM 723 C C . ASP A 1 90 ? 21.744 8.741 -26.500 1.00 92.38 90 ASP A C 1
ATOM 725 O O . ASP A 1 90 ? 21.818 8.839 -27.723 1.00 92.38 90 ASP A O 1
ATOM 729 N N . GLU A 1 91 ? 22.706 8.144 -25.793 1.00 94.50 91 GLU A N 1
ATOM 730 C CA . GLU A 1 91 ? 24.001 7.779 -26.389 1.00 94.50 91 GLU A CA 1
ATOM 731 C C . GLU A 1 91 ? 23.854 6.720 -27.488 1.00 94.50 91 GLU A C 1
ATOM 733 O O . GLU A 1 91 ? 24.205 6.958 -28.649 1.00 94.50 91 GLU A O 1
ATOM 738 N N . SER A 1 92 ? 23.286 5.563 -27.138 1.00 94.44 92 SER A N 1
ATOM 739 C CA . SER A 1 92 ? 23.084 4.463 -28.082 1.00 94.44 92 SER A CA 1
ATOM 740 C C . SER A 1 92 ? 22.100 4.850 -29.184 1.00 94.44 92 SER A C 1
ATOM 742 O O . SER A 1 92 ? 22.370 4.622 -30.363 1.00 94.44 92 SER A O 1
ATOM 744 N N . ARG A 1 93 ? 21.002 5.526 -28.830 1.00 94.00 93 ARG A N 1
ATOM 745 C CA . ARG A 1 93 ? 19.994 5.986 -29.786 1.00 94.00 93 ARG A CA 1
ATOM 746 C C . ARG A 1 93 ? 20.564 6.944 -30.831 1.00 94.00 93 ARG A C 1
ATOM 748 O O . ARG A 1 93 ? 20.345 6.733 -32.022 1.00 94.00 93 ARG A O 1
ATOM 755 N N . ASN A 1 94 ? 21.296 7.978 -30.414 1.00 94.94 94 ASN A N 1
ATOM 756 C CA . ASN A 1 94 ? 21.874 8.966 -31.328 1.00 94.94 94 ASN A CA 1
ATOM 757 C C . ASN A 1 94 ? 22.882 8.321 -32.279 1.00 94.94 94 ASN A C 1
ATOM 759 O O . ASN A 1 94 ? 22.903 8.640 -33.469 1.00 94.94 94 ASN A O 1
ATOM 763 N N . TYR A 1 95 ? 23.681 7.381 -31.775 1.00 95.12 95 TYR A N 1
ATOM 764 C CA . TYR A 1 95 ? 24.608 6.630 -32.607 1.00 95.12 95 TYR A CA 1
ATOM 765 C C . TYR A 1 95 ? 23.890 5.741 -33.634 1.00 95.12 95 TYR A C 1
ATOM 767 O O . TYR A 1 95 ? 24.253 5.761 -34.810 1.00 95.12 95 TYR A O 1
ATOM 775 N N . LEU A 1 96 ? 22.842 5.014 -33.231 1.00 95.62 96 LEU A N 1
ATOM 776 C CA . LEU A 1 96 ? 22.041 4.205 -34.155 1.00 95.62 96 LEU A CA 1
ATOM 777 C C . LEU A 1 96 ? 21.386 5.086 -35.230 1.00 95.62 96 LEU A C 1
ATOM 779 O O . LEU A 1 96 ? 21.500 4.801 -36.421 1.00 95.62 96 LEU A O 1
ATOM 783 N N . ILE A 1 97 ? 20.786 6.217 -34.849 1.00 94.62 97 ILE A N 1
ATOM 784 C CA . ILE A 1 97 ? 20.217 7.171 -35.813 1.00 94.62 97 ILE A CA 1
ATOM 785 C C . ILE A 1 97 ? 21.295 7.656 -36.789 1.00 94.62 97 ILE A C 1
ATOM 787 O O . ILE A 1 97 ? 21.076 7.626 -38.001 1.00 94.62 97 ILE A O 1
ATOM 791 N N . HIS A 1 98 ? 22.475 8.042 -36.300 1.00 94.44 98 HIS A N 1
ATOM 792 C CA . HIS A 1 98 ? 23.585 8.442 -37.162 1.00 94.44 98 HIS A CA 1
ATOM 793 C C . HIS A 1 98 ? 23.976 7.327 -38.147 1.00 94.44 98 HIS A C 1
ATOM 795 O O . HIS A 1 98 ? 24.099 7.578 -39.346 1.00 94.44 98 HIS A O 1
ATOM 801 N N . LEU A 1 99 ? 24.108 6.085 -37.675 1.00 94.31 99 LEU A N 1
ATOM 802 C CA . LEU A 1 99 ? 24.466 4.946 -38.519 1.00 94.31 99 LEU A CA 1
ATOM 803 C C . LEU A 1 99 ? 23.414 4.670 -39.607 1.00 94.31 99 LEU A C 1
ATOM 805 O O . LEU A 1 99 ? 23.782 4.365 -40.743 1.00 94.31 9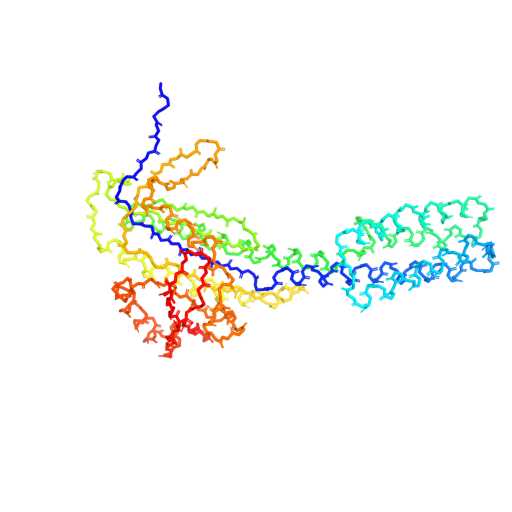9 LEU A O 1
ATOM 809 N N . SER A 1 100 ? 22.125 4.825 -39.286 1.00 95.19 100 SER A N 1
ATOM 810 C CA . SER A 1 100 ? 21.024 4.687 -40.253 1.00 95.19 100 SER A CA 1
ATOM 811 C C . SER A 1 100 ? 21.096 5.715 -41.388 1.00 95.19 100 SER A C 1
ATOM 813 O O . SER A 1 100 ? 20.781 5.400 -42.534 1.00 95.19 100 SER A O 1
ATOM 815 N N . GLN A 1 101 ? 21.576 6.929 -41.095 1.00 94.31 101 GLN A N 1
ATOM 816 C CA . GLN A 1 101 ? 21.744 8.001 -42.081 1.00 94.31 101 GLN A CA 1
ATOM 817 C C . GLN A 1 101 ? 22.963 7.774 -42.982 1.00 94.31 101 GLN A C 1
ATOM 819 O O . GLN A 1 101 ? 22.954 8.182 -44.142 1.00 94.31 101 GLN A O 1
ATOM 824 N N . GLN A 1 102 ? 24.014 7.132 -42.462 1.00 92.75 102 GLN A N 1
ATOM 825 C CA . GLN A 1 102 ? 25.238 6.858 -43.220 1.00 92.75 102 GLN A CA 1
ATOM 826 C C . GLN A 1 102 ? 25.116 5.631 -44.132 1.00 92.75 102 GLN A C 1
ATOM 828 O O . GLN A 1 102 ? 25.757 5.578 -45.182 1.00 92.75 102 GLN A O 1
ATOM 833 N N . ASN A 1 103 ? 24.319 4.628 -43.753 1.00 92.94 103 ASN A N 1
ATOM 834 C CA . ASN A 1 103 ? 24.197 3.385 -44.511 1.00 92.94 103 ASN A CA 1
ATOM 835 C C . ASN A 1 103 ? 22.735 2.914 -44.583 1.00 92.94 103 ASN A C 1
ATOM 837 O O . ASN A 1 103 ? 22.276 2.245 -43.664 1.00 92.94 103 ASN A O 1
ATOM 841 N N . PRO A 1 104 ? 22.029 3.129 -45.709 1.00 93.56 104 PRO A N 1
ATOM 842 C CA . PRO A 1 104 ? 20.618 2.751 -45.855 1.00 93.56 104 PRO A CA 1
ATOM 843 C C . PRO A 1 104 ? 20.296 1.265 -45.610 1.00 93.56 104 PRO A C 1
ATOM 845 O O . PRO A 1 104 ? 19.141 0.904 -45.411 1.00 93.56 104 PRO A O 1
ATOM 848 N N . ARG A 1 105 ? 21.300 0.375 -45.628 1.00 94.69 105 ARG A N 1
ATOM 849 C CA . ARG A 1 105 ? 21.118 -1.057 -45.324 1.00 94.69 105 ARG A CA 1
ATOM 850 C C . ARG A 1 105 ? 20.868 -1.335 -43.839 1.00 94.69 105 ARG A C 1
ATOM 852 O O . ARG A 1 105 ? 20.436 -2.433 -43.515 1.00 94.69 105 ARG A O 1
ATOM 859 N N . THR A 1 106 ? 21.163 -0.386 -42.951 1.00 95.69 106 THR A N 1
ATOM 860 C CA . THR A 1 106 ? 20.955 -0.531 -41.502 1.00 95.69 106 THR A CA 1
ATOM 861 C C . THR A 1 106 ? 19.607 0.020 -41.044 1.00 95.69 106 THR A C 1
ATOM 863 O O . THR A 1 106 ? 19.157 -0.330 -39.958 1.00 95.69 106 THR A O 1
ATOM 866 N N . THR A 1 107 ? 18.943 0.835 -41.874 1.00 94.50 107 THR A N 1
ATOM 867 C CA . THR A 1 107 ? 17.714 1.563 -41.531 1.00 94.50 107 THR A CA 1
ATOM 868 C C . THR A 1 107 ? 16.615 0.645 -41.009 1.00 94.50 107 THR A C 1
ATOM 870 O O . THR A 1 107 ? 16.116 0.887 -39.922 1.00 94.50 107 THR A O 1
ATOM 873 N N . THR A 1 108 ? 16.303 -0.454 -41.702 1.00 95.38 108 THR A N 1
ATOM 874 C CA . THR A 1 108 ? 15.234 -1.374 -41.270 1.00 95.38 108 THR A CA 1
ATOM 875 C C . THR A 1 108 ? 15.487 -1.966 -39.882 1.00 95.38 108 THR A C 1
ATOM 877 O O . THR A 1 108 ? 14.600 -1.922 -39.039 1.00 95.38 108 THR A O 1
ATOM 880 N N . LEU A 1 109 ? 16.706 -2.452 -39.612 1.00 94.88 109 LEU A N 1
ATOM 881 C CA . LEU A 1 109 ? 17.066 -3.028 -38.307 1.00 94.88 109 LEU A CA 1
ATOM 882 C C . LEU A 1 109 ? 16.958 -1.994 -37.177 1.00 94.88 109 LEU A C 1
ATOM 884 O O . LEU A 1 109 ? 16.541 -2.306 -36.064 1.00 94.88 109 LEU A O 1
ATOM 888 N N . ILE A 1 110 ? 17.359 -0.757 -37.466 1.00 95.62 110 ILE A N 1
ATOM 889 C CA . ILE A 1 110 ? 17.363 0.333 -36.491 1.00 95.62 110 ILE A CA 1
ATOM 890 C C . ILE A 1 110 ? 15.941 0.835 -36.243 1.00 95.62 110 ILE A C 1
ATOM 892 O O . ILE A 1 110 ? 15.575 1.041 -35.091 1.00 95.62 110 ILE A O 1
ATOM 896 N N . ASP A 1 111 ? 15.121 0.973 -37.284 1.00 93.94 111 ASP A N 1
ATOM 897 C CA . ASP A 1 111 ? 13.719 1.377 -37.161 1.00 93.94 111 ASP A CA 1
ATOM 898 C C . ASP A 1 111 ? 12.904 0.344 -36.369 1.00 93.94 111 ASP A C 1
ATOM 900 O O . ASP A 1 111 ? 12.098 0.726 -35.521 1.00 93.94 111 ASP A O 1
ATOM 904 N N . GLU A 1 112 ? 13.151 -0.954 -36.576 1.00 92.06 112 GLU A N 1
ATOM 905 C CA . GLU A 1 112 ? 12.543 -2.029 -35.780 1.00 92.06 112 GLU A CA 1
ATOM 906 C C . GLU A 1 112 ? 12.905 -1.906 -34.292 1.00 92.06 112 GLU A C 1
ATOM 908 O O . GLU A 1 112 ? 12.016 -1.925 -33.437 1.00 92.06 112 GLU A O 1
ATOM 913 N N . TYR A 1 113 ? 14.187 -1.6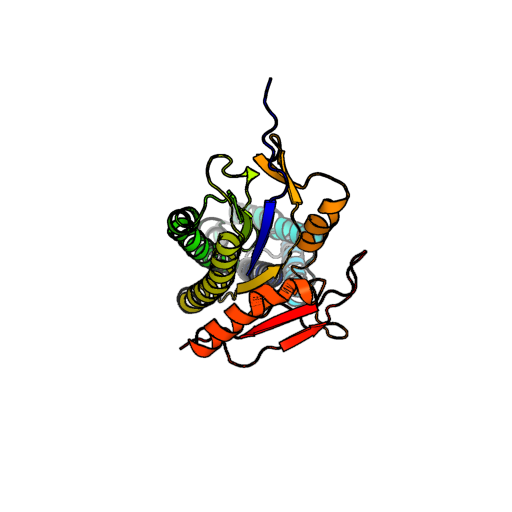95 -33.971 1.00 93.75 113 TYR A N 1
ATOM 914 C CA . TYR A 1 113 ? 14.635 -1.453 -32.595 1.00 93.75 113 TYR A CA 1
ATOM 915 C C . TYR A 1 113 ? 14.010 -0.186 -31.990 1.00 93.75 113 TYR A C 1
ATOM 917 O O . TYR A 1 113 ? 13.515 -0.210 -30.861 1.00 93.75 113 TYR A O 1
ATOM 925 N N . LEU A 1 114 ? 13.999 0.928 -32.727 1.00 91.44 114 LEU A N 1
ATOM 926 C CA . LEU A 1 114 ? 13.434 2.197 -32.256 1.00 91.44 114 LEU A CA 1
ATOM 927 C C . LEU A 1 114 ? 11.917 2.106 -32.050 1.00 91.44 114 LEU A C 1
ATOM 929 O O . LEU A 1 114 ? 11.385 2.742 -31.139 1.00 91.44 114 LEU A O 1
ATOM 933 N N . GLY A 1 115 ? 11.224 1.309 -32.865 1.00 90.19 115 GLY A N 1
ATOM 934 C CA . GLY A 1 115 ? 9.811 0.990 -32.685 1.00 90.19 115 GLY A CA 1
ATOM 935 C C . GLY A 1 115 ? 9.568 0.155 -31.427 1.00 90.19 115 GLY A C 1
ATOM 936 O O . GLY A 1 115 ? 8.729 0.515 -30.603 1.00 90.19 115 GLY A O 1
ATOM 937 N N . ALA A 1 116 ? 10.351 -0.911 -31.230 1.00 87.12 116 ALA A N 1
ATOM 938 C CA . ALA A 1 116 ? 10.261 -1.794 -30.062 1.00 87.12 116 ALA A CA 1
ATOM 939 C C . ALA A 1 116 ? 10.667 -1.117 -28.739 1.00 87.12 116 ALA A C 1
ATOM 941 O O . ALA A 1 116 ? 10.275 -1.552 -27.665 1.00 87.12 116 ALA A O 1
ATOM 942 N N . THR A 1 117 ? 11.427 -0.027 -28.786 1.00 86.75 117 THR A N 1
ATOM 943 C CA . THR A 1 117 ? 11.847 0.729 -27.590 1.00 86.75 117 THR A CA 1
ATOM 944 C C . THR A 1 117 ? 11.038 2.010 -27.384 1.00 86.75 117 THR A C 1
ATOM 946 O O . THR A 1 117 ? 11.276 2.769 -26.444 1.00 86.75 117 THR A O 1
ATOM 949 N N . HIS A 1 118 ? 10.039 2.263 -28.234 1.00 81.69 118 HIS A N 1
ATOM 950 C CA . HIS A 1 118 ? 9.198 3.445 -28.131 1.00 81.69 118 HIS A CA 1
ATOM 951 C C . HIS A 1 118 ? 8.326 3.411 -26.866 1.00 81.69 118 HIS A C 1
ATOM 953 O O . HIS A 1 118 ? 7.534 2.491 -26.682 1.00 81.69 118 HIS A O 1
ATOM 959 N N . VAL A 1 119 ? 8.393 4.458 -26.036 1.00 71.69 119 VAL A N 1
ATOM 960 C CA . VAL A 1 119 ? 7.716 4.528 -24.722 1.00 71.69 119 VAL A CA 1
ATOM 961 C C . VAL A 1 119 ? 6.212 4.225 -24.788 1.00 71.69 119 VAL A C 1
ATOM 963 O O . VAL A 1 119 ? 5.684 3.606 -23.876 1.00 71.69 119 VAL A O 1
ATOM 966 N N . ALA A 1 120 ? 5.519 4.627 -25.859 1.00 65.44 120 ALA A N 1
ATOM 967 C CA . ALA A 1 120 ? 4.068 4.445 -25.978 1.00 65.44 120 ALA A CA 1
ATOM 968 C C . ALA A 1 120 ? 3.627 3.156 -26.702 1.00 65.44 120 ALA A C 1
ATOM 970 O O . ALA A 1 120 ? 2.443 2.835 -26.684 1.00 65.44 120 ALA A O 1
ATOM 971 N N . GLN A 1 121 ? 4.529 2.463 -27.409 1.00 62.47 121 GLN A N 1
ATOM 972 C CA . GLN A 1 121 ? 4.152 1.389 -28.351 1.00 62.47 121 GLN A CA 1
ATOM 973 C C . GLN A 1 121 ? 5.065 0.154 -28.305 1.00 62.47 121 GLN A C 1
ATOM 975 O O . GLN A 1 121 ? 4.669 -0.908 -28.772 1.00 62.47 121 GLN A O 1
ATOM 980 N N . GLY A 1 122 ? 6.268 0.275 -27.744 1.00 64.38 122 GLY A N 1
ATOM 981 C CA . GLY A 1 122 ? 7.319 -0.738 -27.806 1.00 64.38 122 GLY A CA 1
ATOM 982 C C . GLY A 1 122 ? 7.233 -1.836 -26.743 1.00 64.38 122 GLY A C 1
ATOM 983 O O . GLY A 1 122 ? 7.925 -2.842 -26.833 1.00 64.38 122 GLY A O 1
ATOM 984 N N . GLY A 1 123 ? 6.385 -1.681 -25.722 1.00 77.19 123 GLY A N 1
ATOM 985 C CA . GLY A 1 123 ? 6.249 -2.682 -24.654 1.00 77.19 123 GLY A CA 1
ATOM 986 C C . GLY A 1 123 ? 7.497 -2.835 -23.773 1.00 77.19 123 GLY A C 1
ATOM 987 O O . GLY A 1 123 ? 7.600 -3.792 -23.006 1.00 77.19 123 GLY A O 1
ATOM 988 N N . ILE A 1 124 ? 8.434 -1.884 -23.849 1.00 84.81 124 ILE A N 1
ATOM 989 C CA . ILE A 1 124 ? 9.669 -1.876 -23.056 1.00 84.81 124 ILE A CA 1
ATOM 990 C C . ILE A 1 124 ? 9.408 -1.705 -21.555 1.00 84.81 124 ILE A C 1
ATOM 992 O O . ILE A 1 124 ? 10.227 -2.108 -20.740 1.00 84.81 124 ILE A O 1
ATOM 996 N N . HIS A 1 125 ? 8.251 -1.141 -21.197 1.00 87.06 125 HIS A N 1
ATOM 997 C CA . HIS A 1 125 ? 7.808 -0.915 -19.821 1.00 87.06 125 HIS A CA 1
ATOM 998 C C . HIS A 1 125 ? 6.747 -1.923 -19.358 1.00 87.06 125 HIS A C 1
ATOM 1000 O O . HIS A 1 125 ? 6.006 -1.654 -18.413 1.00 87.06 125 HIS A O 1
ATOM 1006 N N . ARG A 1 126 ? 6.627 -3.078 -20.029 1.00 90.69 126 ARG A N 1
ATOM 1007 C CA . ARG A 1 126 ? 5.545 -4.043 -19.776 1.00 90.69 126 ARG A CA 1
ATOM 1008 C C . ARG A 1 126 ? 5.473 -4.505 -18.319 1.00 90.69 126 ARG A C 1
ATOM 1010 O O . ARG A 1 126 ? 4.376 -4.747 -17.820 1.00 90.69 126 ARG A O 1
ATOM 1017 N N . HIS A 1 127 ? 6.611 -4.670 -17.635 1.00 92.94 127 HIS A N 1
ATOM 1018 C CA . HIS A 1 127 ? 6.616 -5.157 -16.257 1.00 92.94 127 HIS A CA 1
ATOM 1019 C C . HIS A 1 127 ? 6.145 -4.064 -15.304 1.00 92.94 127 HIS A C 1
ATOM 1021 O O . HIS A 1 127 ? 5.353 -4.342 -14.400 1.00 92.94 127 HIS A O 1
ATOM 1027 N N . ARG A 1 128 ? 6.572 -2.819 -15.534 1.00 91.75 128 ARG A N 1
ATOM 1028 C CA . ARG A 1 128 ? 6.070 -1.658 -14.800 1.00 91.75 128 ARG A CA 1
ATOM 1029 C C . ARG A 1 128 ? 4.582 -1.417 -15.050 1.00 91.75 128 ARG A C 1
ATOM 1031 O O . ARG A 1 128 ? 3.845 -1.237 -14.091 1.00 91.75 128 ARG A O 1
ATOM 1038 N N . GLU A 1 129 ? 4.127 -1.470 -16.297 1.00 92.81 129 GLU A N 1
ATOM 1039 C CA . GLU A 1 129 ? 2.711 -1.303 -16.649 1.00 92.81 129 GLU A CA 1
ATOM 1040 C C . GLU A 1 129 ? 1.832 -2.387 -16.014 1.00 92.81 129 GLU A C 1
ATOM 1042 O O . GLU A 1 129 ? 0.760 -2.091 -15.486 1.00 92.81 129 GLU A O 1
ATOM 1047 N N . ALA A 1 130 ? 2.295 -3.643 -16.010 1.00 94.69 130 ALA A N 1
ATOM 1048 C CA . ALA A 1 130 ? 1.622 -4.729 -15.306 1.00 94.69 130 ALA A CA 1
ATOM 1049 C C . ALA A 1 130 ? 1.522 -4.442 -13.799 1.00 94.69 130 ALA A C 1
ATOM 1051 O O . ALA A 1 130 ? 0.445 -4.564 -13.218 1.00 94.69 130 ALA A O 1
ATOM 1052 N N . LEU A 1 131 ? 2.620 -4.018 -13.167 1.00 95.25 131 LEU A N 1
ATOM 1053 C CA . LEU A 1 131 ? 2.623 -3.667 -11.750 1.00 95.25 131 LEU A CA 1
ATOM 1054 C C . LEU A 1 131 ? 1.657 -2.515 -11.440 1.00 95.25 131 LEU A C 1
ATOM 1056 O O . LEU A 1 131 ? 0.829 -2.641 -10.538 1.00 95.25 131 LEU A O 1
ATOM 1060 N N . ASP A 1 132 ? 1.737 -1.422 -12.199 1.00 94.19 132 ASP A N 1
ATOM 1061 C CA . ASP A 1 132 ? 0.899 -0.235 -12.020 1.00 94.19 132 ASP A CA 1
ATOM 1062 C C . ASP A 1 132 ? -0.587 -0.590 -12.187 1.00 94.19 132 ASP A C 1
ATOM 1064 O O . ASP A 1 132 ? -1.415 -0.183 -11.369 1.00 94.19 132 ASP A O 1
ATOM 1068 N N . ARG A 1 133 ? -0.923 -1.448 -13.162 1.00 96.06 133 ARG A N 1
ATOM 1069 C CA . ARG A 1 133 ? -2.286 -1.961 -13.356 1.00 96.06 133 ARG A CA 1
ATOM 1070 C C . ARG A 1 133 ? -2.770 -2.800 -12.172 1.00 96.06 133 ARG A C 1
ATOM 1072 O O . ARG A 1 133 ? -3.904 -2.618 -11.734 1.00 96.06 133 ARG A O 1
ATOM 1079 N N . SER A 1 134 ? -1.940 -3.687 -11.619 1.00 97.31 134 SER A N 1
ATOM 1080 C CA . SER A 1 134 ? -2.293 -4.437 -10.402 1.00 97.31 134 SER A CA 1
ATOM 1081 C C . SER A 1 134 ? -2.517 -3.512 -9.200 1.00 97.31 134 SER A C 1
ATOM 1083 O O . SER A 1 134 ? -3.488 -3.677 -8.460 1.00 97.31 134 SER A O 1
ATOM 1085 N N . MET A 1 135 ? -1.653 -2.506 -9.011 1.00 96.19 135 MET A N 1
ATOM 1086 C CA . MET A 1 135 ? -1.807 -1.513 -7.942 1.00 96.19 135 MET A CA 1
ATOM 1087 C C . MET A 1 135 ? -3.083 -0.682 -8.119 1.00 96.19 135 MET A C 1
ATOM 1089 O O . MET A 1 135 ? -3.754 -0.357 -7.136 1.00 96.19 135 MET A O 1
ATOM 1093 N N . GLU A 1 136 ? -3.433 -0.323 -9.354 1.00 96.19 136 GLU A N 1
ATOM 1094 C CA . GLU A 1 136 ? -4.657 0.406 -9.673 1.00 96.19 136 GLU A CA 1
ATOM 1095 C C . GLU A 1 136 ? -5.913 -0.430 -9.412 1.00 96.19 136 GLU A C 1
ATOM 1097 O O . GLU A 1 136 ? -6.858 0.091 -8.815 1.00 96.19 136 GLU A O 1
ATOM 1102 N N . LEU A 1 137 ? -5.917 -1.718 -9.778 1.00 97.19 137 LEU A N 1
ATOM 1103 C CA . LEU A 1 137 ? -7.019 -2.641 -9.482 1.00 97.19 137 LEU A CA 1
ATOM 1104 C C . LEU A 1 137 ? -7.306 -2.700 -7.976 1.00 97.19 137 LEU A C 1
ATOM 1106 O O . LEU A 1 137 ? -8.444 -2.472 -7.560 1.00 97.19 137 LEU A O 1
ATOM 1110 N N . ILE A 1 138 ? -6.268 -2.916 -7.159 1.00 97.69 138 ILE A N 1
ATOM 1111 C CA . ILE A 1 138 ? -6.384 -2.939 -5.692 1.00 97.69 138 ILE A CA 1
ATOM 1112 C C . ILE A 1 138 ? -6.943 -1.610 -5.183 1.00 97.69 138 ILE A C 1
ATOM 1114 O O . ILE A 1 138 ? -7.976 -1.578 -4.515 1.00 97.69 138 ILE A O 1
ATOM 1118 N N . ASN A 1 139 ? -6.285 -0.498 -5.517 1.00 96.69 139 ASN A N 1
ATOM 1119 C CA . ASN A 1 139 ? -6.664 0.814 -4.999 1.00 96.69 139 ASN A CA 1
ATOM 1120 C C . ASN A 1 139 ? -8.078 1.222 -5.429 1.00 96.69 139 ASN A C 1
ATOM 1122 O O . ASN A 1 139 ? -8.789 1.864 -4.657 1.00 96.69 139 ASN A O 1
ATOM 1126 N N . THR A 1 140 ? -8.508 0.852 -6.634 1.00 96.75 140 THR A N 1
ATOM 1127 C CA . THR A 1 140 ? -9.857 1.140 -7.133 1.00 96.75 140 THR A CA 1
ATOM 1128 C C . THR A 1 140 ? -10.907 0.334 -6.378 1.00 96.75 140 THR A C 1
ATOM 1130 O O . THR A 1 140 ? -11.913 0.901 -5.950 1.00 96.75 140 THR A O 1
ATOM 1133 N N . ALA A 1 141 ? -10.673 -0.965 -6.174 1.00 97.56 141 ALA A N 1
ATOM 1134 C CA . ALA A 1 141 ? -11.604 -1.834 -5.464 1.00 97.56 141 ALA A CA 1
ATOM 1135 C C . ALA A 1 141 ? -11.769 -1.417 -3.997 1.00 97.56 141 ALA A C 1
ATOM 1137 O O . ALA A 1 141 ? -12.893 -1.249 -3.527 1.00 97.56 141 ALA A O 1
ATOM 1138 N N . VAL A 1 142 ? -10.661 -1.163 -3.294 1.00 97.50 142 VAL A N 1
ATOM 1139 C CA . VAL A 1 142 ? -10.699 -0.730 -1.890 1.00 97.50 142 VAL A CA 1
ATOM 1140 C C . VAL A 1 142 ? -11.323 0.663 -1.754 1.00 97.50 142 VAL A C 1
ATOM 1142 O O . VAL A 1 142 ? -12.125 0.893 -0.850 1.00 97.50 142 VAL A O 1
ATOM 1145 N N . ASN A 1 143 ? -11.027 1.598 -2.667 1.00 95.81 143 ASN A N 1
ATOM 1146 C CA . ASN A 1 143 ? -11.678 2.909 -2.642 1.00 95.81 143 ASN A CA 1
ATOM 1147 C C . ASN A 1 143 ? -13.186 2.805 -2.830 1.00 95.81 143 ASN A C 1
ATOM 1149 O O . ASN A 1 143 ? -13.913 3.455 -2.083 1.00 95.81 143 ASN A O 1
ATOM 1153 N N . ARG A 1 144 ? -13.632 2.004 -3.804 1.00 96.50 144 ARG A N 1
ATOM 1154 C CA . ARG A 1 144 ? -15.055 1.783 -4.071 1.00 96.50 144 ARG A CA 1
ATOM 1155 C C . ARG A 1 144 ? -15.753 1.199 -2.851 1.00 96.50 144 ARG A C 1
ATOM 1157 O O . ARG A 1 144 ? -16.751 1.760 -2.428 1.00 96.50 144 ARG A O 1
ATOM 1164 N N . TYR A 1 145 ? -15.160 0.175 -2.233 1.00 97.19 145 TYR A N 1
ATOM 1165 C CA . TYR A 1 145 ? -15.676 -0.401 -0.994 1.00 97.19 145 TYR A CA 1
ATOM 1166 C C . TYR A 1 145 ? -15.926 0.677 0.073 1.00 97.19 145 TYR A C 1
ATOM 1168 O O . TYR A 1 145 ? -17.016 0.751 0.632 1.00 97.19 145 TYR A O 1
ATOM 1176 N N . PHE A 1 146 ? -14.960 1.565 0.328 1.00 95.75 146 PHE A N 1
ATOM 1177 C CA . PHE A 1 146 ? -15.148 2.623 1.325 1.00 95.75 146 PHE A CA 1
ATOM 1178 C C . PHE A 1 146 ? -16.138 3.718 0.910 1.00 95.75 146 PHE A C 1
ATOM 1180 O O . PHE A 1 146 ? -16.793 4.275 1.787 1.00 95.75 146 PHE A O 1
ATOM 1187 N N . GLU A 1 147 ? -16.262 4.042 -0.382 1.00 94.31 147 GLU A N 1
ATOM 1188 C CA . GLU A 1 147 ? -17.316 4.959 -0.844 1.00 94.31 147 GLU A CA 1
ATOM 1189 C C . GLU A 1 147 ? -18.707 4.354 -0.616 1.00 94.31 147 GLU A C 1
ATOM 1191 O O . GLU A 1 147 ? -19.579 5.034 -0.080 1.00 94.31 147 GLU A O 1
ATOM 1196 N N . ASP A 1 148 ? -18.885 3.063 -0.909 1.00 94.75 148 ASP A N 1
ATOM 1197 C CA . ASP A 1 148 ? -20.155 2.354 -0.710 1.00 94.75 148 ASP A CA 1
ATOM 1198 C C . ASP A 1 148 ? -20.524 2.242 0.784 1.00 94.75 148 ASP A C 1
ATOM 1200 O O . ASP A 1 148 ? -21.697 2.250 1.151 1.00 94.75 148 ASP A O 1
ATOM 1204 N N . GLN A 1 149 ? -19.528 2.170 1.676 1.00 93.75 149 GLN A N 1
ATOM 1205 C CA . GLN A 1 149 ? -19.739 2.131 3.130 1.00 93.75 149 GLN A CA 1
ATOM 1206 C C . GLN A 1 149 ? -19.982 3.507 3.764 1.00 93.75 149 GLN A C 1
ATOM 1208 O O . GLN A 1 149 ? -20.378 3.585 4.929 1.00 93.75 149 GLN A O 1
ATOM 1213 N N . LYS A 1 150 ? -19.742 4.602 3.036 1.00 88.19 150 LYS A N 1
ATOM 1214 C CA . LYS A 1 150 ? -19.754 5.955 3.600 1.00 88.19 150 LYS A CA 1
ATOM 1215 C C . LYS A 1 150 ? -21.117 6.354 4.153 1.00 88.19 150 LYS A C 1
ATOM 1217 O O . LYS A 1 150 ? -21.170 6.962 5.217 1.00 88.19 150 LYS A O 1
ATOM 1222 N N . GLU A 1 151 ? -22.204 6.021 3.461 1.00 87.44 151 GLU A N 1
ATOM 1223 C CA . GLU A 1 151 ? -23.559 6.336 3.933 1.00 87.44 151 GLU A CA 1
ATOM 1224 C C . GLU A 1 151 ? -23.892 5.541 5.200 1.00 87.44 151 GLU A C 1
ATOM 1226 O O . GLU A 1 151 ? -24.253 6.138 6.214 1.00 87.44 151 GLU A O 1
ATOM 1231 N N . ALA A 1 152 ? -23.635 4.228 5.191 1.00 88.00 152 ALA A N 1
ATOM 1232 C CA . ALA A 1 152 ? -23.857 3.344 6.337 1.00 88.00 152 ALA A CA 1
ATOM 1233 C C . ALA A 1 152 ? -23.076 3.785 7.591 1.00 88.00 152 ALA A C 1
ATOM 1235 O O . ALA A 1 152 ? -23.592 3.735 8.709 1.00 88.00 152 ALA A O 1
ATOM 1236 N N . LEU A 1 153 ? -21.845 4.279 7.415 1.00 89.56 153 LEU A N 1
ATOM 1237 C CA . LEU A 1 153 ? -21.031 4.836 8.499 1.00 89.56 153 LEU A CA 1
ATOM 1238 C C . LEU A 1 153 ? -21.685 6.042 9.191 1.00 89.56 153 LEU A C 1
ATOM 1240 O O . LEU A 1 153 ? -21.518 6.216 10.398 1.00 89.56 153 LEU A O 1
ATOM 1244 N N . GLN A 1 154 ? -22.419 6.869 8.444 1.00 90.94 154 GLN A N 1
ATOM 1245 C CA . GLN A 1 154 ? -23.057 8.083 8.963 1.00 90.94 154 GLN A CA 1
ATOM 1246 C C . GLN A 1 154 ? -24.418 7.812 9.621 1.00 90.94 154 GLN A C 1
ATOM 1248 O O . GLN A 1 154 ? -24.885 8.644 10.403 1.00 90.94 154 GLN A O 1
ATOM 1253 N N . GLU A 1 155 ? -25.059 6.673 9.326 1.00 89.25 155 GLU A N 1
ATOM 1254 C CA . GLU A 1 155 ? -26.399 6.338 9.829 1.00 89.25 155 GLU A CA 1
ATOM 1255 C C . GLU A 1 155 ? -26.438 6.224 11.355 1.00 89.25 155 GLU A C 1
ATOM 1257 O O . GLU A 1 155 ? -27.336 6.770 11.998 1.00 89.25 155 GLU A O 1
ATOM 1262 N N . SER A 1 156 ? -25.455 5.535 11.947 1.00 88.69 156 SER A N 1
ATOM 1263 C CA . SER A 1 156 ? -25.428 5.307 13.395 1.00 88.69 156 SER A CA 1
ATOM 1264 C C . SER A 1 156 ? -25.149 6.589 14.175 1.00 88.69 156 SER A C 1
ATOM 1266 O O . SER A 1 156 ? -25.800 6.841 15.188 1.00 88.69 156 SER A O 1
ATOM 1268 N N . TYR A 1 157 ? -24.151 7.363 13.751 1.00 95.50 157 TYR A N 1
ATOM 1269 C CA . TYR A 1 157 ? -23.806 8.663 14.320 1.00 95.50 157 TYR A CA 1
ATOM 1270 C C . TYR A 1 157 ? -22.862 9.394 13.353 1.00 95.50 157 TYR A C 1
ATOM 1272 O O . TYR A 1 157 ? -21.958 8.745 12.824 1.00 95.50 157 TYR A O 1
ATOM 1280 N N . PRO A 1 158 ? -23.007 10.717 13.140 1.00 96.00 158 PRO A N 1
ATOM 1281 C CA . PRO A 1 158 ? -22.117 11.444 12.243 1.00 96.00 158 PRO A CA 1
ATOM 1282 C C . PRO A 1 158 ? -20.649 11.338 12.664 1.00 96.00 158 PRO A C 1
ATOM 1284 O O . PRO A 1 158 ? -20.301 11.564 13.824 1.00 96.00 158 PRO A O 1
ATOM 1287 N N . CYS A 1 159 ? -19.781 11.029 11.710 1.00 95.50 159 CYS A N 1
ATOM 1288 C CA . CYS A 1 159 ? -18.339 10.958 11.915 1.00 95.50 159 CYS A CA 1
ATOM 1289 C C . CYS A 1 159 ? -17.608 11.631 10.753 1.00 95.50 159 CYS A C 1
ATOM 1291 O O . CYS A 1 159 ? -18.130 11.735 9.643 1.00 95.50 159 CYS A O 1
ATOM 1293 N N . TYR A 1 160 ? -16.390 12.098 10.985 1.00 93.62 160 TYR A N 1
ATOM 1294 C CA . TYR A 1 160 ? -15.524 12.520 9.892 1.00 93.62 160 TYR A CA 1
ATOM 1295 C C . TYR A 1 160 ? -14.722 11.318 9.406 1.00 93.62 160 TYR A C 1
ATOM 1297 O O . TYR A 1 160 ? -14.108 10.649 10.228 1.00 93.62 160 TYR A O 1
ATOM 1305 N N . PHE A 1 161 ? -14.727 11.050 8.101 1.00 94.00 161 PHE A N 1
ATOM 1306 C CA . PHE A 1 161 ? -13.995 9.946 7.479 1.00 94.00 161 PHE A CA 1
ATOM 1307 C C . PHE A 1 161 ? -13.079 10.497 6.387 1.00 94.00 161 PHE A C 1
ATOM 1309 O O . PHE A 1 161 ? -13.559 11.095 5.420 1.00 94.00 161 PHE A O 1
ATOM 1316 N N . GLU A 1 162 ? -11.776 10.281 6.527 1.00 92.31 162 GLU A N 1
ATOM 1317 C CA . GLU A 1 162 ? -10.756 10.747 5.592 1.00 92.31 162 GLU A CA 1
ATOM 1318 C C . GLU A 1 162 ? -9.883 9.589 5.126 1.00 92.31 162 GLU A C 1
ATOM 1320 O O . GLU A 1 162 ? -9.505 8.727 5.915 1.00 92.31 162 GLU A O 1
ATOM 1325 N N . LYS A 1 163 ? -9.567 9.575 3.828 1.00 92.69 163 LYS A N 1
ATOM 1326 C CA . LYS A 1 163 ? -8.715 8.566 3.196 1.00 92.69 163 LYS A CA 1
ATOM 1327 C C . LYS A 1 163 ? -7.465 9.210 2.628 1.00 92.69 163 LYS A C 1
ATOM 1329 O O . LYS A 1 163 ? -7.536 10.264 1.997 1.00 92.69 163 LYS A O 1
ATOM 1334 N N . PHE A 1 164 ? -6.354 8.498 2.730 1.00 90.06 164 PHE A N 1
ATOM 1335 C CA . PHE A 1 164 ? -5.076 8.874 2.149 1.00 90.06 164 PHE A CA 1
ATOM 1336 C C . PHE A 1 164 ? -4.612 7.768 1.211 1.00 90.06 164 PHE A C 1
ATOM 1338 O O . PHE A 1 164 ? -4.613 6.589 1.566 1.00 90.06 164 PHE A O 1
ATOM 1345 N N . ARG A 1 165 ? -4.210 8.156 0.000 1.00 87.94 165 ARG A N 1
ATOM 1346 C CA . ARG A 1 165 ? -3.615 7.236 -0.966 1.00 87.94 165 ARG A CA 1
ATOM 1347 C C . ARG A 1 165 ? -2.098 7.293 -0.846 1.00 87.94 165 ARG A C 1
ATOM 1349 O O . ARG A 1 165 ? -1.506 8.355 -1.029 1.00 87.94 165 ARG A O 1
ATOM 1356 N N . THR A 1 166 ? -1.494 6.145 -0.587 1.00 82.75 166 THR A N 1
ATOM 1357 C CA . THR A 1 166 ? -0.049 5.925 -0.675 1.00 82.75 166 THR A CA 1
ATOM 1358 C C . THR A 1 166 ? 0.197 4.845 -1.735 1.00 82.75 166 THR A C 1
ATOM 1360 O O . THR A 1 166 ? -0.327 4.958 -2.846 1.00 82.75 166 THR A O 1
ATOM 1363 N N . ASP A 1 167 ? 0.950 3.792 -1.415 1.00 87.38 167 ASP A N 1
ATOM 1364 C CA . ASP A 1 167 ? 0.977 2.577 -2.235 1.00 87.38 167 ASP A CA 1
ATOM 1365 C C . ASP A 1 167 ? -0.312 1.758 -2.054 1.00 87.38 167 ASP A C 1
ATOM 1367 O O . ASP A 1 167 ? -0.744 1.082 -2.988 1.00 87.38 167 ASP A O 1
ATOM 1371 N N . GLY A 1 168 ? -0.954 1.886 -0.891 1.00 92.88 168 GLY A N 1
ATOM 1372 C CA . GLY A 1 168 ? -2.298 1.395 -0.609 1.00 92.88 168 GLY A CA 1
ATOM 1373 C C . GLY A 1 168 ? -3.216 2.516 -0.112 1.00 92.88 168 GLY A C 1
ATOM 1374 O O . GLY A 1 168 ? -3.141 3.656 -0.584 1.00 92.88 168 GLY A O 1
ATOM 1375 N N . ILE A 1 169 ? -4.088 2.192 0.844 1.00 95.31 169 ILE A N 1
ATOM 1376 C CA . ILE A 1 169 ? -5.071 3.122 1.409 1.00 95.31 169 ILE A CA 1
ATOM 1377 C C . ILE A 1 169 ? -4.952 3.155 2.926 1.00 95.31 169 ILE A C 1
ATOM 1379 O O . ILE A 1 169 ? -5.089 2.136 3.598 1.00 95.31 169 ILE A O 1
ATOM 1383 N N . GLU A 1 170 ? -4.773 4.351 3.461 1.00 95.31 170 GLU A N 1
ATOM 1384 C CA . GLU A 1 170 ? -4.910 4.639 4.884 1.00 95.31 170 GLU A CA 1
ATOM 1385 C C . GLU A 1 170 ? -6.186 5.441 5.114 1.00 95.31 170 GLU A C 1
ATOM 1387 O O . GLU A 1 170 ? -6.659 6.139 4.213 1.00 95.31 170 GLU A O 1
ATOM 1392 N N . TYR A 1 171 ? -6.747 5.364 6.314 1.00 95.19 171 TYR A N 1
ATOM 1393 C CA . TYR A 1 171 ? -7.888 6.185 6.680 1.00 95.19 171 TYR A CA 1
ATOM 1394 C C . TYR A 1 171 ? -7.869 6.582 8.151 1.00 95.19 171 TYR A C 1
ATOM 1396 O O . TYR A 1 171 ? -7.383 5.847 9.014 1.00 95.19 171 TYR A O 1
ATOM 1404 N N . ASP A 1 172 ? -8.456 7.743 8.417 1.00 94.88 172 ASP A N 1
ATOM 1405 C CA . ASP A 1 172 ? -8.788 8.232 9.745 1.00 94.88 172 ASP A CA 1
ATOM 1406 C C . ASP A 1 172 ? -10.299 8.420 9.856 1.00 94.88 172 ASP A C 1
ATOM 1408 O O . ASP A 1 172 ? -10.961 8.909 8.937 1.00 94.88 172 ASP A O 1
ATOM 1412 N N . ILE A 1 173 ? -10.839 8.052 11.014 1.00 95.62 173 ILE A N 1
ATOM 1413 C CA . ILE A 1 173 ? -12.204 8.372 11.407 1.00 95.62 173 ILE A CA 1
ATOM 1414 C C . ILE A 1 173 ? -12.164 9.141 12.716 1.00 95.62 173 ILE A C 1
ATOM 1416 O O . ILE A 1 173 ? -11.514 8.701 13.662 1.00 95.62 173 ILE A O 1
ATOM 1420 N N . TYR A 1 174 ? -12.893 10.248 12.791 1.00 95.75 174 TYR A N 1
ATOM 1421 C CA . TYR A 1 174 ? -13.085 10.999 14.027 1.00 95.75 174 TYR A CA 1
ATOM 1422 C C . TYR A 1 174 ? -14.561 11.010 14.402 1.00 95.75 174 TYR A C 1
ATOM 1424 O O . TYR A 1 174 ? -15.421 11.390 13.603 1.00 95.75 174 TYR A O 1
ATOM 1432 N N . ILE A 1 175 ? -14.858 10.583 15.627 1.00 96.81 175 ILE A N 1
ATOM 1433 C CA . ILE A 1 175 ? -16.218 10.528 16.162 1.00 96.81 175 ILE A CA 1
ATOM 1434 C C . ILE A 1 175 ? -16.245 11.089 17.584 1.00 96.81 175 ILE A C 1
ATOM 1436 O O . ILE A 1 175 ? -15.384 10.781 18.403 1.00 96.81 175 ILE A O 1
ATOM 1440 N N . GLY A 1 176 ? -17.238 11.909 17.906 1.00 96.69 176 GLY A N 1
ATOM 1441 C CA . GLY A 1 176 ? -17.372 12.496 19.236 1.00 96.69 176 GLY A CA 1
ATOM 1442 C C . GLY A 1 176 ? -18.449 13.568 19.276 1.00 96.69 176 GLY A C 1
ATOM 1443 O O . GLY A 1 176 ? -19.009 13.938 18.245 1.00 96.69 176 GLY A O 1
ATOM 1444 N N . GLN A 1 177 ? -18.731 14.077 20.475 1.00 97.12 177 GLN A N 1
ATOM 1445 C CA . GLN A 1 177 ? -19.807 15.050 20.693 1.00 97.12 177 GLN A CA 1
ATOM 1446 C C . GLN A 1 177 ? -19.612 16.350 19.898 1.00 97.12 177 GLN A C 1
ATOM 1448 O O . GLN A 1 177 ? -20.592 16.960 19.471 1.00 97.12 177 GLN A O 1
ATOM 1453 N N . SER A 1 178 ? -18.365 16.771 19.681 1.00 96.12 178 SER A N 1
ATOM 1454 C CA . SER A 1 178 ? -18.038 17.987 18.932 1.00 96.12 178 SER A CA 1
ATOM 1455 C C . SER A 1 178 ? -18.319 17.874 17.428 1.00 96.12 178 SER A C 1
ATOM 1457 O O . SER A 1 178 ? -18.554 18.899 16.795 1.00 96.12 178 SER A O 1
ATOM 1459 N N . ILE A 1 179 ? -18.372 16.659 16.862 1.00 95.12 179 ILE A N 1
ATOM 1460 C CA . ILE A 1 179 ? -18.684 16.433 15.438 1.00 95.12 179 ILE A CA 1
ATOM 1461 C C . ILE A 1 179 ? -20.151 16.760 15.128 1.00 95.12 179 ILE A C 1
ATOM 1463 O O . ILE A 1 179 ? -20.456 17.314 14.073 1.00 95.12 179 ILE A O 1
ATOM 1467 N N . ALA A 1 180 ? -21.069 16.422 16.038 1.00 94.88 180 ALA A N 1
ATOM 1468 C CA . ALA A 1 180 ? -22.499 16.682 15.888 1.00 94.88 180 ALA A CA 1
ATOM 1469 C C . ALA A 1 180 ? -23.097 17.221 17.202 1.00 94.88 180 ALA A C 1
ATOM 1471 O O . ALA A 1 180 ? -23.729 16.461 17.940 1.00 94.88 180 ALA A O 1
ATOM 1472 N N . PRO A 1 181 ? -22.938 18.529 17.496 1.00 93.44 181 PRO A N 1
ATOM 1473 C CA . PRO A 1 181 ? -23.363 19.134 18.763 1.00 93.44 181 PRO A CA 1
ATOM 1474 C C . PRO A 1 181 ? -24.850 18.937 19.090 1.00 93.44 181 PRO A C 1
ATOM 1476 O O . PRO A 1 181 ? -25.210 18.770 20.252 1.00 93.44 181 PRO A O 1
ATOM 1479 N N . ASP A 1 182 ? -25.703 18.883 18.064 1.00 96.25 182 ASP A N 1
ATOM 1480 C CA . ASP A 1 182 ? -27.155 18.716 18.213 1.00 96.25 182 ASP A CA 1
ATOM 1481 C C . ASP A 1 182 ? -27.594 17.253 18.414 1.00 96.25 182 ASP A C 1
ATOM 1483 O O . ASP A 1 182 ? -28.779 16.973 18.608 1.00 96.25 182 ASP A O 1
ATOM 1487 N N . LYS A 1 183 ? -26.662 16.291 18.352 1.00 96.00 183 LYS A N 1
ATOM 1488 C CA . LYS A 1 183 ? -26.933 14.860 18.541 1.00 96.00 183 LYS A CA 1
ATOM 1489 C C . LYS A 1 183 ? -26.139 14.330 19.739 1.00 96.00 183 LYS A C 1
ATOM 1491 O O . LYS A 1 183 ? -24.908 14.313 19.678 1.00 96.00 183 LYS A O 1
ATOM 1496 N N . PRO A 1 184 ? -26.797 13.839 20.806 1.00 96.94 184 PRO A N 1
ATOM 1497 C CA . PRO A 1 184 ? -26.097 13.275 21.956 1.00 96.94 184 PRO A CA 1
ATOM 1498 C C . PRO A 1 184 ? -25.184 12.113 21.558 1.00 96.94 184 PRO A C 1
ATOM 1500 O O . PRO A 1 184 ? -25.635 11.113 20.993 1.00 96.94 184 PRO A O 1
ATOM 1503 N N . PHE A 1 185 ? -23.894 12.240 21.853 1.00 97.38 185 PHE A N 1
ATOM 1504 C CA . PHE A 1 185 ? -22.929 11.172 21.646 1.00 97.38 185 PHE A CA 1
ATOM 1505 C C . PHE A 1 185 ? -23.011 10.142 22.778 1.00 97.38 185 PHE A C 1
ATOM 1507 O O . PHE A 1 185 ? -23.149 10.478 23.954 1.00 97.38 185 PHE A O 1
ATOM 1514 N N . ASN A 1 186 ? -22.888 8.866 22.424 1.00 95.38 186 ASN A N 1
ATOM 1515 C CA . ASN A 1 186 ? -22.794 7.771 23.373 1.00 95.38 186 ASN A CA 1
ATOM 1516 C C . ASN A 1 186 ? -21.674 6.820 22.943 1.00 95.38 186 ASN A C 1
ATOM 1518 O O . ASN A 1 186 ? -21.469 6.575 21.756 1.00 95.38 186 ASN A O 1
ATOM 1522 N N . HIS A 1 187 ? -20.985 6.229 23.915 1.00 93.00 187 HIS A N 1
ATOM 1523 C CA . HIS A 1 187 ? -19.921 5.262 23.672 1.00 93.00 187 HIS A CA 1
ATOM 1524 C C . HIS A 1 187 ? -20.382 4.017 22.877 1.00 93.00 187 HIS A C 1
ATOM 1526 O O . HIS A 1 187 ? -19.569 3.379 22.211 1.00 93.00 187 HIS A O 1
ATOM 1532 N N . PHE A 1 188 ? -21.680 3.686 22.860 1.00 94.50 188 PHE A N 1
ATOM 1533 C CA . PHE A 1 188 ? -22.224 2.660 21.961 1.00 94.50 188 PHE A CA 1
ATOM 1534 C C . PHE A 1 188 ? -22.036 3.000 20.472 1.00 94.50 188 PHE A C 1
ATOM 1536 O O . PHE A 1 188 ? -21.809 2.087 19.680 1.00 94.50 188 PHE A O 1
ATOM 1543 N N . HIS A 1 189 ? -22.036 4.282 20.090 1.00 96.31 189 HIS A N 1
ATOM 1544 C CA . HIS A 1 189 ? -21.726 4.694 18.716 1.00 96.31 189 HIS A CA 1
ATOM 1545 C C . HIS A 1 189 ? -20.264 4.382 18.362 1.00 96.31 189 HIS A C 1
ATOM 1547 O O . HIS A 1 189 ? -19.985 3.845 17.293 1.00 96.31 189 HIS A O 1
ATOM 1553 N N . LEU A 1 190 ? -19.329 4.631 19.290 1.00 95.38 190 LEU A N 1
ATOM 1554 C CA . LEU A 1 190 ? -17.919 4.267 19.113 1.00 95.38 190 LEU A CA 1
ATOM 1555 C C . LEU A 1 190 ? -17.733 2.748 19.012 1.00 95.38 190 LEU A C 1
ATOM 1557 O O . LEU A 1 190 ? -16.986 2.271 18.162 1.00 95.38 190 LEU A O 1
ATOM 1561 N N . LYS A 1 191 ? -18.435 1.978 19.849 1.00 95.00 191 LYS A N 1
ATOM 1562 C CA . LYS A 1 191 ? -18.427 0.510 19.790 1.00 95.00 191 LYS A CA 1
ATOM 1563 C C . LYS A 1 191 ? -18.899 -0.017 18.435 1.00 95.00 191 LYS A C 1
ATOM 1565 O O . LYS A 1 191 ? -18.235 -0.882 17.871 1.00 95.00 191 LYS A O 1
ATOM 1570 N N . ASN A 1 192 ? -19.984 0.539 17.897 1.00 94.94 192 ASN A N 1
ATOM 1571 C CA . ASN A 1 192 ? -20.475 0.181 16.568 1.00 94.94 192 ASN A CA 1
ATOM 1572 C C . ASN A 1 192 ? -19.413 0.448 15.486 1.00 94.94 192 ASN A C 1
ATOM 1574 O O . ASN A 1 192 ? -19.102 -0.425 14.678 1.00 94.94 192 ASN A O 1
ATOM 1578 N N . LEU A 1 193 ? -18.772 1.618 15.537 1.00 95.56 193 LEU A N 1
ATOM 1579 C CA . LEU A 1 193 ? -17.741 1.996 14.574 1.00 95.56 193 LEU A CA 1
ATOM 1580 C C . LEU A 1 193 ? -16.478 1.117 14.658 1.00 95.56 193 LEU A C 1
ATOM 1582 O O . LEU A 1 193 ? -15.888 0.791 13.632 1.00 95.56 193 LEU A O 1
ATOM 1586 N N . ARG A 1 194 ? -16.074 0.679 15.856 1.00 96.19 194 ARG A N 1
ATOM 1587 C CA . ARG A 1 194 ? -14.950 -0.261 16.041 1.00 96.19 194 ARG A CA 1
ATOM 1588 C C . ARG A 1 194 ? -15.254 -1.654 15.490 1.00 96.19 194 ARG A C 1
ATOM 1590 O O . ARG A 1 194 ? -14.393 -2.259 14.853 1.00 96.19 194 ARG A O 1
ATOM 1597 N N . LEU A 1 195 ? -16.475 -2.153 15.694 1.00 96.50 195 LEU A N 1
ATOM 1598 C CA . LEU A 1 195 ? -16.914 -3.410 15.082 1.00 96.50 195 LEU A CA 1
ATOM 1599 C C . LEU A 1 195 ? -16.937 -3.298 13.552 1.00 96.50 195 LEU A C 1
ATOM 1601 O O . LEU A 1 195 ? -16.458 -4.203 12.864 1.00 96.50 195 LEU A O 1
ATOM 1605 N N . TRP A 1 196 ? -17.427 -2.174 13.020 1.00 96.38 196 TRP A N 1
ATOM 1606 C CA . TRP A 1 196 ? -17.336 -1.878 11.592 1.00 96.38 196 TRP A CA 1
ATOM 1607 C C . TRP A 1 196 ? -15.879 -1.854 11.117 1.00 96.38 196 TRP A C 1
ATOM 1609 O O . TRP A 1 196 ? -15.583 -2.426 10.077 1.00 96.38 196 TRP A O 1
ATOM 1619 N N . GLN A 1 197 ? -14.953 -1.269 11.883 1.00 97.06 197 GLN A N 1
ATOM 1620 C CA . GLN A 1 197 ? -13.536 -1.184 11.514 1.00 97.06 197 GLN A CA 1
ATOM 1621 C C . GLN A 1 197 ? -12.890 -2.568 11.350 1.00 97.06 197 GLN A C 1
ATOM 1623 O O . GLN A 1 197 ? -12.143 -2.801 10.404 1.00 97.06 197 GLN A O 1
ATOM 1628 N N . LEU A 1 198 ? -13.187 -3.503 12.256 1.00 98.06 198 LEU A N 1
ATOM 1629 C CA . LEU A 1 198 ? -12.720 -4.885 12.128 1.00 98.06 198 LEU A CA 1
ATOM 1630 C C . LEU A 1 198 ? -13.363 -5.588 10.935 1.00 98.06 198 LEU A C 1
ATOM 1632 O O . LEU A 1 198 ? -12.673 -6.238 10.153 1.00 98.06 198 LEU A O 1
ATOM 1636 N N . SER A 1 199 ? -14.678 -5.435 10.788 1.00 97.44 199 SER A N 1
ATOM 1637 C CA . SER A 1 199 ? -15.438 -6.071 9.711 1.00 97.44 199 SER A CA 1
ATOM 1638 C C . SER A 1 199 ? -14.975 -5.576 8.339 1.00 97.44 199 SER A C 1
ATOM 1640 O O . SER A 1 199 ? -14.771 -6.377 7.434 1.00 97.44 199 SER A O 1
ATOM 1642 N N . SER A 1 200 ? -14.715 -4.276 8.194 1.00 97.25 200 SER A N 1
ATOM 1643 C CA . SER A 1 200 ? -14.236 -3.694 6.942 1.00 97.25 200 SER A CA 1
ATOM 1644 C C . SER A 1 200 ? -12.838 -4.167 6.568 1.00 97.25 200 SER A C 1
ATOM 1646 O O . SER A 1 200 ? -12.595 -4.461 5.402 1.00 97.25 200 SER A O 1
ATOM 1648 N N . MET A 1 201 ? -11.935 -4.338 7.538 1.00 98.19 201 MET A N 1
ATOM 1649 C CA . MET A 1 201 ? -10.618 -4.928 7.280 1.00 98.19 201 MET A CA 1
ATOM 1650 C C . MET A 1 201 ? -10.712 -6.376 6.780 1.00 98.19 201 MET A C 1
ATOM 1652 O O . MET A 1 201 ? -9.962 -6.753 5.881 1.00 98.19 201 MET A O 1
ATOM 1656 N N . ILE A 1 202 ? -11.644 -7.173 7.315 1.00 98.50 202 ILE A N 1
ATOM 1657 C CA . ILE A 1 202 ? -11.907 -8.548 6.853 1.00 98.50 202 ILE A CA 1
ATOM 1658 C C . ILE A 1 202 ? -12.418 -8.539 5.410 1.00 98.50 202 ILE A C 1
ATOM 1660 O O . ILE A 1 202 ? -11.876 -9.242 4.557 1.00 98.50 202 ILE A O 1
ATOM 1664 N N . GLU A 1 203 ? -13.433 -7.723 5.122 1.00 97.94 203 GLU A N 1
ATOM 1665 C CA . GLU A 1 203 ? -14.038 -7.649 3.789 1.00 97.94 203 GLU A CA 1
ATOM 1666 C C . GLU A 1 203 ? -13.058 -7.118 2.742 1.00 97.94 203 GLU A C 1
ATOM 1668 O O . GLU A 1 203 ? -12.945 -7.686 1.659 1.00 97.94 203 GLU A O 1
ATOM 1673 N N . VAL A 1 204 ? -12.259 -6.102 3.078 1.00 98.06 204 VAL A N 1
ATOM 1674 C CA . VAL A 1 204 ? -11.192 -5.618 2.195 1.00 98.06 204 VAL A CA 1
ATOM 1675 C C . VAL A 1 204 ? -10.135 -6.700 1.958 1.00 98.06 204 VAL A C 1
ATOM 1677 O O . VAL A 1 204 ? -9.697 -6.873 0.822 1.00 98.06 204 VAL A O 1
ATOM 1680 N N . ALA A 1 205 ? -9.741 -7.461 2.984 1.00 98.25 205 ALA A N 1
ATOM 1681 C CA . ALA A 1 205 ? -8.775 -8.550 2.831 1.00 98.25 205 ALA A CA 1
ATOM 1682 C C . ALA A 1 205 ? -9.291 -9.686 1.929 1.00 98.25 205 ALA A C 1
ATOM 1684 O O . ALA A 1 205 ? -8.493 -10.334 1.246 1.00 98.25 205 ALA A O 1
ATOM 1685 N N . ARG A 1 206 ? -10.605 -9.942 1.925 1.00 97.81 206 ARG A N 1
ATOM 1686 C CA . ARG A 1 206 ? -11.281 -10.873 1.004 1.00 97.81 206 ARG A CA 1
ATOM 1687 C C . ARG A 1 206 ? -11.313 -10.308 -0.408 1.00 97.81 206 ARG A C 1
ATOM 1689 O O . ARG A 1 206 ? -10.760 -10.928 -1.312 1.00 97.81 206 ARG A O 1
ATOM 1696 N N . LEU A 1 207 ? -11.811 -9.083 -0.553 1.00 97.38 207 LEU A N 1
ATOM 1697 C CA . LEU A 1 207 ? -11.890 -8.360 -1.819 1.00 97.38 207 LEU A CA 1
ATOM 1698 C C . LEU A 1 207 ? -10.547 -8.334 -2.556 1.00 97.38 207 LEU A C 1
ATOM 1700 O O . LEU A 1 207 ? -10.469 -8.703 -3.723 1.00 97.38 207 LEU A O 1
ATOM 1704 N N . THR A 1 208 ? -9.465 -7.928 -1.889 1.00 97.12 208 THR A N 1
ATOM 1705 C CA . THR A 1 208 ? -8.158 -7.814 -2.553 1.00 97.12 208 THR A CA 1
ATOM 1706 C C . THR A 1 208 ? -7.540 -9.164 -2.884 1.00 97.12 208 THR A C 1
ATOM 1708 O O . THR A 1 208 ? -6.714 -9.247 -3.788 1.00 97.12 208 THR A O 1
ATOM 1711 N N . ARG A 1 209 ? -7.910 -10.219 -2.155 1.00 96.25 209 ARG A N 1
ATOM 1712 C CA . ARG A 1 209 ? -7.456 -11.576 -2.446 1.00 96.25 209 ARG A CA 1
ATOM 1713 C C . ARG A 1 209 ? -8.180 -12.160 -3.657 1.00 96.25 209 ARG A C 1
ATOM 1715 O O . ARG A 1 209 ? -7.538 -12.813 -4.472 1.00 96.25 209 ARG A O 1
ATOM 1722 N N . ASP A 1 210 ? -9.474 -11.904 -3.802 1.00 96.06 210 ASP A N 1
ATOM 1723 C CA . ASP A 1 210 ? -10.253 -12.412 -4.936 1.00 96.06 210 ASP A CA 1
ATOM 1724 C C . ASP A 1 210 ? -9.767 -11.801 -6.266 1.00 96.06 210 ASP A C 1
ATOM 1726 O O . ASP A 1 210 ? -9.726 -12.477 -7.296 1.00 96.06 210 ASP A O 1
ATOM 1730 N N . LEU A 1 211 ? -9.251 -10.566 -6.215 1.00 96.75 211 LEU A N 1
ATOM 1731 C CA . LEU A 1 211 ? -8.616 -9.893 -7.351 1.00 96.75 211 LEU A CA 1
ATOM 1732 C C . LEU A 1 211 ? -7.292 -10.522 -7.810 1.00 96.75 211 LEU A C 1
ATOM 1734 O O . LEU A 1 211 ? -6.838 -10.186 -8.900 1.00 96.75 211 LEU A O 1
ATOM 1738 N N . LEU A 1 212 ? -6.647 -11.405 -7.031 1.00 95.94 212 LEU A N 1
ATOM 1739 C CA . LEU A 1 212 ? -5.328 -11.961 -7.386 1.00 95.94 212 LEU A CA 1
ATOM 1740 C C . LEU A 1 212 ? -5.325 -12.602 -8.779 1.00 95.94 212 LEU A C 1
ATOM 1742 O O . LEU A 1 212 ? -4.374 -12.427 -9.532 1.00 95.94 212 LEU A O 1
ATOM 1746 N N . SER A 1 213 ? -6.417 -13.280 -9.144 1.00 94.81 213 SER A N 1
ATOM 1747 C CA . SER A 1 213 ? -6.560 -13.940 -10.449 1.00 94.81 213 SER A CA 1
ATOM 1748 C C . SER A 1 213 ? -6.688 -12.977 -11.640 1.00 94.81 213 SER A C 1
ATOM 1750 O O . SER A 1 213 ? -6.446 -13.371 -12.779 1.00 94.81 213 SER A O 1
ATOM 1752 N N . GLU A 1 214 ? -7.043 -11.716 -11.388 1.00 95.44 214 GLU A N 1
ATOM 1753 C CA . GLU A 1 214 ? -7.196 -10.666 -12.403 1.00 95.44 214 GLU A CA 1
ATOM 1754 C C . GLU A 1 214 ? -5.931 -9.806 -12.551 1.00 95.44 214 GLU A C 1
ATOM 1756 O O . GLU A 1 214 ? -5.796 -9.032 -13.504 1.00 95.44 214 GLU A O 1
ATOM 1761 N N . MET A 1 215 ? -5.000 -9.918 -11.602 1.00 96.50 215 MET A N 1
ATOM 1762 C CA . MET A 1 215 ? -3.800 -9.099 -11.557 1.00 96.50 215 MET A CA 1
ATOM 1763 C C . MET A 1 215 ? -2.739 -9.619 -12.539 1.00 96.50 215 MET A C 1
ATOM 1765 O O . MET A 1 215 ? -2.292 -10.758 -12.412 1.00 96.50 215 MET A O 1
ATOM 1769 N N . PRO A 1 216 ? -2.235 -8.790 -13.473 1.00 95.44 216 PRO A N 1
ATOM 1770 C CA . PRO A 1 216 ? -1.116 -9.190 -14.336 1.00 95.44 216 PRO A CA 1
ATOM 1771 C C . PRO A 1 216 ? 0.184 -9.432 -13.545 1.00 95.44 216 PRO A C 1
ATOM 1773 O O . PRO A 1 216 ? 1.059 -10.176 -13.988 1.00 95.44 216 PRO A O 1
ATOM 1776 N N . ARG A 1 217 ? 0.310 -8.815 -12.365 1.00 94.19 217 ARG A N 1
ATOM 1777 C CA . ARG A 1 217 ? 1.337 -9.094 -11.357 1.00 94.19 217 ARG A CA 1
ATOM 1778 C C . ARG A 1 217 ? 0.660 -9.311 -10.010 1.00 94.19 217 ARG A C 1
ATOM 1780 O O . ARG A 1 217 ? 0.057 -8.370 -9.503 1.00 94.19 217 ARG A O 1
ATOM 1787 N N . GLU A 1 218 ? 0.761 -10.505 -9.438 1.00 95.50 218 GLU A N 1
ATOM 1788 C CA . GLU A 1 218 ? 0.155 -10.804 -8.136 1.00 95.50 218 GLU A CA 1
ATOM 1789 C C . GLU A 1 218 ? 0.720 -9.887 -7.043 1.00 95.50 218 GLU A C 1
ATOM 1791 O O . GLU A 1 218 ? 1.931 -9.826 -6.819 1.00 95.50 218 GLU A O 1
ATOM 1796 N N . LEU A 1 219 ? -0.171 -9.163 -6.367 1.00 96.69 219 LEU A N 1
ATOM 1797 C CA . LEU A 1 219 ? 0.150 -8.275 -5.259 1.00 96.69 219 LEU A CA 1
ATOM 1798 C C . LEU A 1 219 ? -0.766 -8.597 -4.085 1.00 96.69 219 LEU A C 1
ATOM 1800 O O . LEU A 1 219 ? -1.985 -8.660 -4.220 1.00 96.69 219 LEU A O 1
ATOM 1804 N N . HIS A 1 220 ? -0.176 -8.749 -2.906 1.00 96.81 220 HIS A N 1
ATOM 1805 C CA . HIS A 1 220 ? -0.928 -8.983 -1.680 1.00 96.81 220 HIS A CA 1
ATOM 1806 C C . HIS A 1 220 ? -1.067 -7.698 -0.875 1.00 96.81 220 HIS A C 1
ATOM 1808 O O . HIS A 1 220 ? -0.152 -6.876 -0.847 1.00 96.81 220 HIS A O 1
ATOM 1814 N N . THR A 1 221 ? -2.175 -7.557 -0.157 1.00 97.56 221 THR A N 1
ATOM 1815 C CA . THR A 1 221 ? -2.363 -6.475 0.811 1.00 97.56 221 THR A CA 1
ATOM 1816 C C . THR A 1 221 ? -2.163 -6.969 2.238 1.00 97.56 221 THR A C 1
ATOM 1818 O O . THR A 1 221 ? -2.229 -8.168 2.518 1.00 97.56 221 THR A O 1
ATOM 1821 N N . THR A 1 222 ? -1.906 -6.038 3.150 1.00 97.62 222 THR A N 1
ATOM 1822 C CA . THR A 1 222 ? -1.871 -6.300 4.589 1.00 97.62 222 THR A CA 1
ATOM 1823 C C . THR A 1 222 ? -2.728 -5.297 5.339 1.00 97.62 222 THR A C 1
ATOM 1825 O O . THR A 1 222 ? -2.729 -4.122 4.975 1.00 97.62 222 THR A O 1
ATOM 1828 N N . GLN A 1 223 ? -3.404 -5.744 6.397 1.00 98.12 223 GLN A N 1
ATOM 1829 C CA . GLN A 1 223 ? -4.348 -4.939 7.166 1.00 98.12 223 GLN A CA 1
ATOM 1830 C C . GLN A 1 223 ? -3.763 -4.579 8.532 1.00 98.12 223 GLN A C 1
ATOM 1832 O O . GLN A 1 223 ? -3.273 -5.443 9.266 1.00 98.12 223 GLN A O 1
ATOM 1837 N N . LEU A 1 224 ? -3.837 -3.300 8.886 1.00 98.19 224 LEU A N 1
ATOM 1838 C CA . LEU A 1 224 ? -3.358 -2.771 10.155 1.00 98.19 224 LEU A CA 1
ATOM 1839 C C . LEU A 1 224 ? -4.380 -1.804 10.751 1.00 98.19 224 LEU A C 1
ATOM 1841 O O . LEU A 1 224 ? -4.906 -0.938 10.060 1.00 98.19 224 LEU A O 1
ATOM 1845 N N . ILE A 1 225 ? -4.612 -1.922 12.053 1.00 98.19 225 ILE A N 1
ATOM 1846 C CA . ILE A 1 225 ? -5.382 -0.984 12.867 1.00 98.19 225 ILE A CA 1
ATOM 1847 C C . ILE A 1 225 ? -4.465 -0.480 13.977 1.00 98.19 225 ILE A C 1
ATOM 1849 O O . ILE A 1 225 ? -3.820 -1.273 14.668 1.00 98.19 225 ILE A O 1
ATOM 1853 N N . PHE A 1 226 ? -4.430 0.835 14.182 1.00 97.00 226 PHE A N 1
ATOM 1854 C CA . PHE A 1 226 ? -3.840 1.407 15.390 1.00 97.00 226 PHE A CA 1
ATOM 1855 C C . PHE A 1 226 ? -4.949 1.726 16.384 1.00 97.00 226 PHE A C 1
ATOM 1857 O O . PHE A 1 226 ? -5.793 2.589 16.144 1.00 97.00 226 PHE A O 1
ATOM 1864 N N . VAL A 1 227 ? -4.945 1.011 17.501 1.00 96.25 227 VAL A N 1
ATOM 1865 C CA . VAL A 1 227 ? -5.943 1.156 18.549 1.00 96.25 227 VAL A CA 1
ATOM 1866 C C . VAL A 1 227 ? -5.532 2.285 19.484 1.00 96.25 227 VAL A C 1
ATOM 1868 O O . VAL A 1 227 ? -4.519 2.210 20.183 1.00 96.25 227 VAL A O 1
ATOM 1871 N N . HIS A 1 228 ? -6.353 3.332 19.502 1.00 91.75 228 HIS A N 1
ATOM 1872 C CA . HIS A 1 228 ? -6.193 4.482 20.376 1.00 91.75 228 HIS A CA 1
ATOM 1873 C C . HIS A 1 228 ? -7.512 4.769 21.099 1.00 91.75 228 HIS A C 1
ATOM 1875 O O . HIS A 1 228 ? -8.528 5.048 20.468 1.00 91.75 228 HIS A O 1
ATOM 1881 N N . ASN A 1 229 ? -7.506 4.677 22.431 1.00 86.44 229 ASN A N 1
ATOM 1882 C CA . ASN A 1 229 ? -8.719 4.820 23.247 1.00 86.44 229 ASN A CA 1
ATOM 1883 C C . ASN A 1 229 ? -8.837 6.174 23.952 1.00 86.44 229 ASN A C 1
ATOM 1885 O O . ASN A 1 229 ? -9.766 6.378 24.736 1.00 86.44 229 ASN A O 1
ATOM 1889 N N . HIS A 1 230 ? -7.920 7.100 23.686 1.00 89.25 230 HIS A N 1
ATOM 1890 C CA . HIS A 1 230 ? -7.961 8.451 24.232 1.00 89.25 230 HIS A CA 1
ATOM 1891 C C . HIS A 1 230 ? -8.550 9.414 23.210 1.00 89.25 230 HIS A C 1
ATOM 1893 O O . HIS A 1 230 ? -8.382 9.240 22.003 1.00 89.25 230 HIS A O 1
ATOM 1899 N N . MET A 1 231 ? -9.266 10.412 23.716 1.00 93.00 231 MET A N 1
ATOM 1900 C CA . MET A 1 231 ? -9.766 11.497 22.886 1.00 93.00 231 MET A CA 1
ATOM 1901 C C . MET A 1 231 ? -8.609 12.415 22.493 1.00 93.00 231 MET A C 1
ATOM 1903 O O . MET A 1 231 ? -7.649 12.567 23.253 1.00 93.00 231 MET A O 1
ATOM 1907 N N . ILE A 1 232 ? -8.712 13.006 21.310 1.00 93.56 232 ILE A N 1
ATOM 1908 C CA . ILE A 1 232 ? -7.761 13.976 20.780 1.00 93.56 232 ILE A CA 1
ATOM 1909 C C . ILE A 1 232 ? -8.504 15.205 20.268 1.00 93.56 232 ILE A C 1
ATOM 1911 O O . ILE A 1 232 ? -9.695 15.143 19.961 1.00 93.56 232 ILE A O 1
ATOM 1915 N N . ASP A 1 233 ? -7.756 16.287 20.109 1.00 93.31 233 ASP A N 1
ATOM 1916 C CA . ASP A 1 233 ? -8.232 17.506 19.469 1.00 93.31 233 ASP A CA 1
ATOM 1917 C C . ASP A 1 233 ? -7.681 17.570 18.046 1.00 93.31 233 ASP A C 1
ATOM 1919 O O . ASP A 1 233 ? -6.507 17.254 17.805 1.00 93.31 233 ASP A O 1
ATOM 1923 N N . ILE A 1 234 ? -8.526 17.975 17.103 1.00 92.62 234 ILE A N 1
ATOM 1924 C CA . ILE A 1 234 ? -8.172 18.111 15.691 1.00 92.62 234 ILE A CA 1
ATOM 1925 C C . ILE A 1 234 ? -8.589 19.476 15.155 1.00 92.62 234 ILE A C 1
ATOM 1927 O O . ILE A 1 234 ? -9.643 20.000 15.514 1.00 92.62 234 ILE A O 1
ATOM 1931 N N . SER A 1 235 ? -7.800 20.029 14.238 1.00 91.94 235 SER A N 1
ATOM 1932 C CA . SER A 1 235 ? -8.159 21.244 13.509 1.00 91.94 235 SER A CA 1
ATOM 1933 C C . SER A 1 235 ? -7.840 21.149 12.030 1.00 91.94 235 SER A C 1
ATOM 1935 O O . SER A 1 235 ? -6.949 20.421 11.589 1.00 91.94 235 SER A O 1
ATOM 1937 N N . PHE A 1 236 ? -8.633 21.862 11.240 1.00 90.06 236 PHE A N 1
ATOM 1938 C CA . PHE A 1 236 ? -8.537 21.842 9.798 1.00 90.06 236 PHE A CA 1
ATOM 1939 C C . PHE A 1 236 ? -7.416 22.761 9.327 1.00 90.06 236 PHE A C 1
ATOM 1941 O O . PHE A 1 236 ? -7.498 23.992 9.383 1.00 90.06 236 PHE A O 1
ATOM 1948 N N . ARG A 1 237 ? -6.371 22.153 8.779 1.00 86.50 237 ARG A N 1
ATOM 1949 C CA . ARG A 1 237 ? -5.255 22.865 8.173 1.00 86.50 237 ARG A CA 1
ATOM 1950 C C . ARG A 1 237 ? -5.619 23.245 6.746 1.00 86.50 237 ARG A C 1
ATOM 1952 O O . ARG A 1 237 ? -5.715 22.399 5.864 1.00 86.50 237 ARG A O 1
ATOM 1959 N N . THR A 1 238 ? -5.856 24.538 6.517 1.00 83.38 238 THR A N 1
ATOM 1960 C CA . THR A 1 238 ? -6.343 25.052 5.220 1.00 83.38 238 THR A CA 1
ATOM 1961 C C . THR A 1 238 ? -5.319 24.874 4.093 1.00 83.38 238 THR A C 1
ATOM 1963 O O . THR A 1 238 ? -5.697 24.646 2.945 1.00 83.38 238 THR A O 1
ATOM 1966 N N . ASP A 1 239 ? -4.031 24.962 4.422 1.00 84.31 239 ASP A N 1
ATOM 1967 C CA . ASP A 1 239 ? -2.896 24.716 3.530 1.00 84.31 239 ASP A CA 1
ATOM 1968 C C . ASP A 1 239 ? -2.836 23.257 3.062 1.00 84.31 239 ASP A C 1
ATOM 1970 O O . ASP A 1 239 ? -2.623 22.998 1.879 1.00 84.31 239 ASP A O 1
ATOM 1974 N N . GLU A 1 240 ? -3.084 22.311 3.970 1.00 80.12 240 GLU A N 1
ATOM 1975 C CA . GLU A 1 240 ? -3.035 20.872 3.678 1.00 80.12 240 GLU A CA 1
ATOM 1976 C C . GLU A 1 240 ? -4.403 20.276 3.298 1.00 80.12 240 GLU A C 1
ATOM 1978 O O . GLU A 1 240 ? -4.473 19.133 2.853 1.00 80.12 240 GLU A O 1
ATOM 1983 N N . ARG A 1 241 ? -5.481 21.058 3.446 1.00 84.56 241 ARG A N 1
ATOM 1984 C CA . ARG A 1 241 ? -6.886 20.675 3.233 1.00 84.56 241 ARG A CA 1
ATOM 1985 C C . ARG A 1 241 ? -7.308 19.400 3.974 1.00 84.56 241 ARG A C 1
ATOM 1987 O O . ARG A 1 241 ? -8.119 18.638 3.454 1.00 84.56 241 ARG A O 1
ATOM 1994 N N . LYS A 1 242 ? -6.789 19.199 5.184 1.00 84.31 242 LYS A N 1
ATOM 1995 C CA . LYS A 1 242 ? -7.071 18.031 6.030 1.00 84.31 242 LYS A CA 1
ATOM 1996 C C . LYS A 1 242 ? -7.092 18.392 7.506 1.00 84.31 242 LYS A C 1
ATOM 1998 O O . LYS A 1 242 ? -6.601 19.458 7.890 1.00 84.31 242 LYS A O 1
ATOM 2003 N N . PHE A 1 243 ? -7.627 17.497 8.329 1.00 86.88 243 PHE A N 1
ATOM 2004 C CA . PHE A 1 243 ? -7.485 17.625 9.773 1.00 86.88 243 PHE A CA 1
ATOM 2005 C C . PHE A 1 243 ? -6.092 17.181 10.211 1.00 86.88 243 PHE A C 1
ATOM 2007 O O . PHE A 1 243 ? -5.567 16.156 9.777 1.00 86.88 243 PHE A O 1
ATOM 2014 N N . ASP A 1 244 ? -5.491 17.975 11.082 1.00 84.75 244 ASP A N 1
ATOM 2015 C CA . ASP A 1 244 ? -4.276 17.618 11.791 1.00 84.75 244 ASP A CA 1
ATOM 2016 C C . ASP A 1 244 ? -4.539 17.708 13.288 1.00 84.75 244 ASP A C 1
ATOM 2018 O O . ASP A 1 244 ? -5.549 18.237 13.754 1.00 84.75 244 ASP A O 1
ATOM 2022 N N . VAL A 1 245 ? -3.634 17.120 14.041 1.00 84.12 245 VAL A N 1
ATOM 2023 C CA . VAL A 1 245 ? -3.797 16.915 15.465 1.00 84.12 245 VAL A CA 1
ATOM 2024 C C . VAL A 1 245 ? -3.239 18.105 16.236 1.00 84.12 245 VAL A C 1
ATOM 2026 O O . VAL A 1 245 ? -2.092 18.504 16.029 1.00 84.12 245 VAL A O 1
ATOM 2029 N N . GLU A 1 246 ? -4.034 18.654 17.156 1.00 77.62 246 GLU A N 1
ATOM 2030 C CA . GLU A 1 246 ? -3.642 19.805 17.968 1.00 77.62 246 GLU A CA 1
ATOM 2031 C C . GLU A 1 246 ? -3.003 19.394 19.298 1.00 77.62 246 GLU A C 1
ATOM 2033 O O . GLU A 1 246 ? -3.397 18.421 19.936 1.00 77.62 246 GLU A O 1
ATOM 2038 N N . GLY A 1 247 ? -2.028 20.182 19.757 1.00 71.69 247 GLY A N 1
ATOM 2039 C CA . GLY A 1 247 ? -1.454 20.058 21.096 1.00 71.69 247 GLY A CA 1
ATOM 2040 C C . GLY A 1 247 ? -0.336 19.017 21.232 1.00 71.69 247 GLY A C 1
ATOM 2041 O O . GLY A 1 247 ? -0.327 17.955 20.612 1.00 71.69 247 GLY A O 1
ATOM 2042 N N . ALA A 1 248 ? 0.630 19.313 22.109 1.00 62.97 248 ALA A N 1
ATOM 2043 C CA . ALA A 1 248 ? 1.827 18.490 22.306 1.00 62.97 248 ALA A CA 1
ATOM 2044 C C . ALA A 1 248 ? 1.524 17.052 22.770 1.00 62.97 248 ALA A C 1
ATOM 2046 O O . ALA A 1 248 ? 2.272 16.128 22.452 1.00 62.97 248 ALA A O 1
ATOM 2047 N N . TYR A 1 249 ? 0.416 16.857 23.492 1.00 61.28 249 TYR A N 1
ATOM 2048 C CA . TYR A 1 249 ? -0.022 15.544 23.970 1.00 61.28 249 TYR A CA 1
ATOM 2049 C C . TYR A 1 249 ? -0.484 14.623 22.835 1.00 61.28 249 TYR A C 1
ATOM 2051 O O . TYR A 1 249 ? -0.215 13.421 22.880 1.00 61.28 249 TYR A O 1
ATOM 2059 N N . ASN A 1 250 ? -1.077 15.180 21.779 1.00 77.19 250 ASN A N 1
ATOM 2060 C CA . ASN A 1 250 ? -1.640 14.397 20.688 1.00 77.19 250 ASN A CA 1
ATOM 2061 C C . ASN A 1 250 ? -0.607 14.135 19.563 1.00 77.19 250 ASN A C 1
ATOM 2063 O O . ASN A 1 250 ? -0.782 13.227 18.748 1.00 77.19 250 ASN A O 1
ATOM 2067 N N . ILE A 1 251 ? 0.551 14.819 19.572 1.00 78.12 251 ILE A N 1
ATOM 2068 C CA . ILE A 1 251 ? 1.679 14.564 18.645 1.00 78.12 251 ILE A CA 1
ATOM 2069 C C . ILE A 1 251 ? 2.125 13.097 18.685 1.00 78.12 251 ILE A C 1
ATOM 2071 O O . ILE A 1 251 ? 2.516 12.532 17.660 1.00 78.12 251 ILE A O 1
ATOM 2075 N N . ARG A 1 252 ? 2.042 12.448 19.855 1.00 82.88 252 ARG A N 1
ATOM 2076 C CA . ARG A 1 252 ? 2.408 11.033 20.000 1.00 82.88 252 ARG A CA 1
ATOM 2077 C C . ARG A 1 252 ? 1.550 10.129 19.108 1.00 82.88 252 ARG A C 1
ATOM 2079 O O . ARG A 1 252 ? 2.107 9.222 18.500 1.00 82.88 252 ARG A O 1
ATOM 2086 N N . TYR A 1 253 ? 0.248 10.398 18.981 1.00 87.12 253 TYR A N 1
ATOM 2087 C CA . TYR A 1 253 ? -0.655 9.646 18.102 1.00 87.12 253 TYR A CA 1
ATOM 2088 C C . TYR A 1 253 ? -0.191 9.721 16.638 1.00 87.12 253 TYR A C 1
ATOM 2090 O O . TYR A 1 253 ? 0.027 8.692 15.997 1.00 87.12 253 TYR A O 1
ATOM 2098 N N . GLN A 1 254 ? 0.078 10.933 16.139 1.00 85.31 254 GLN A N 1
ATOM 2099 C CA . GLN A 1 254 ? 0.577 11.144 14.774 1.00 85.31 254 GLN A CA 1
ATOM 2100 C C . GLN A 1 254 ? 1.960 10.527 14.542 1.00 85.31 254 GLN A C 1
ATOM 2102 O O . GLN A 1 254 ? 2.231 9.964 13.481 1.00 85.31 254 GLN A O 1
ATOM 2107 N N . MET A 1 255 ? 2.849 10.609 15.534 1.00 86.19 255 MET A N 1
ATOM 2108 C CA . MET A 1 255 ? 4.188 10.036 15.436 1.00 86.19 255 MET A CA 1
ATOM 2109 C C . MET A 1 255 ? 4.151 8.507 15.333 1.00 86.19 255 MET A C 1
ATOM 2111 O O . MET A 1 255 ? 4.930 7.944 14.567 1.00 86.19 255 MET A O 1
ATOM 2115 N N . ILE A 1 256 ? 3.261 7.843 16.080 1.00 89.50 256 ILE A N 1
ATOM 2116 C CA . ILE A 1 256 ? 3.098 6.384 16.031 1.00 89.50 256 ILE A CA 1
ATOM 2117 C C . ILE A 1 256 ? 2.595 5.956 14.655 1.00 89.50 256 ILE A C 1
ATOM 2119 O O . ILE A 1 256 ? 3.244 5.132 14.016 1.00 89.50 256 ILE A O 1
ATOM 2123 N N . LYS A 1 257 ? 1.511 6.565 14.155 1.00 90.44 257 LYS A N 1
ATOM 2124 C CA . LYS A 1 257 ? 0.944 6.250 12.831 1.00 90.44 257 LYS A CA 1
ATOM 2125 C C . LYS A 1 257 ? 1.987 6.251 11.715 1.00 90.44 257 LYS A C 1
ATOM 2127 O O . LYS A 1 257 ? 2.045 5.325 10.919 1.00 90.44 257 LYS A O 1
ATOM 2132 N N . LYS A 1 258 ? 2.881 7.242 11.715 1.00 88.31 258 LYS A N 1
ATOM 2133 C CA . LYS A 1 258 ? 3.940 7.388 10.701 1.00 88.31 258 LYS A CA 1
ATOM 2134 C C . LYS A 1 258 ? 5.056 6.335 10.776 1.00 88.31 258 LYS A C 1
ATOM 2136 O O . LYS A 1 258 ? 5.983 6.403 9.975 1.00 88.31 258 LYS A O 1
ATOM 2141 N N . ARG A 1 259 ? 5.052 5.442 11.771 1.00 88.75 259 ARG A N 1
ATOM 2142 C CA . ARG A 1 259 ? 6.181 4.538 12.070 1.00 88.75 259 ARG A CA 1
ATOM 2143 C C . ARG A 1 259 ? 5.793 3.078 12.262 1.00 88.75 259 ARG A C 1
ATOM 2145 O O . ARG A 1 259 ? 6.671 2.228 12.373 1.00 88.75 259 ARG A O 1
ATOM 2152 N N . ILE A 1 260 ? 4.501 2.790 12.343 1.00 91.38 260 ILE A N 1
ATOM 2153 C CA . ILE A 1 260 ? 3.990 1.438 12.576 1.00 91.38 260 ILE A CA 1
ATOM 2154 C C . ILE A 1 260 ? 3.804 0.627 11.291 1.00 91.38 260 ILE A C 1
ATOM 2156 O O . ILE A 1 260 ? 3.616 -0.583 11.372 1.00 91.38 260 ILE A O 1
ATOM 2160 N N . ASP A 1 261 ? 3.894 1.251 10.113 1.00 84.69 261 ASP A N 1
ATOM 2161 C CA . ASP A 1 261 ? 3.706 0.594 8.814 1.00 84.69 261 ASP A CA 1
ATOM 2162 C C . ASP A 1 261 ? 4.680 -0.582 8.610 1.00 84.69 261 ASP A C 1
ATOM 2164 O O . ASP A 1 261 ? 4.294 -1.651 8.130 1.00 84.69 261 ASP A O 1
ATOM 2168 N N . LYS A 1 262 ? 5.947 -0.413 9.003 1.00 86.94 262 LYS A N 1
ATOM 2169 C CA . LYS A 1 262 ? 7.040 -1.380 8.784 1.00 86.94 262 LYS A CA 1
ATOM 2170 C C . LYS A 1 262 ? 7.576 -2.018 10.063 1.00 86.94 262 LYS A C 1
ATOM 2172 O O . LYS A 1 262 ? 8.628 -2.656 10.014 1.00 86.94 262 LYS A O 1
ATOM 2177 N N . VAL A 1 263 ? 6.850 -1.887 11.171 1.00 94.06 2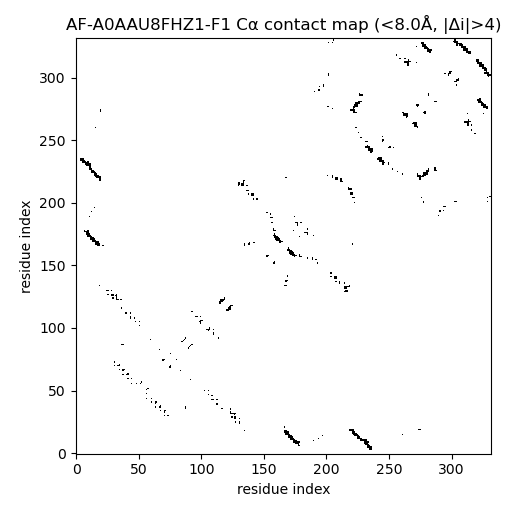63 VAL A N 1
ATOM 2178 C CA . VAL A 1 263 ? 7.264 -2.427 12.471 1.00 94.06 263 VAL A CA 1
ATOM 2179 C C . VAL A 1 263 ? 7.414 -3.950 12.433 1.00 94.06 263 VAL A C 1
ATOM 2181 O O . VAL A 1 263 ? 6.638 -4.669 11.786 1.00 94.06 263 VAL A O 1
ATOM 2184 N N . ARG A 1 264 ? 8.429 -4.449 13.135 1.00 96.19 264 ARG A N 1
ATOM 2185 C CA . ARG A 1 264 ? 8.718 -5.880 13.266 1.00 96.19 264 ARG A CA 1
ATOM 2186 C C . ARG A 1 264 ? 8.350 -6.415 14.638 1.00 96.19 264 ARG A C 1
ATOM 2188 O O . ARG A 1 264 ? 8.245 -5.677 15.619 1.00 96.19 264 ARG A O 1
ATOM 2195 N N . ILE A 1 265 ? 8.177 -7.730 14.694 1.00 97.44 265 ILE A N 1
ATOM 2196 C CA . ILE A 1 265 ? 8.049 -8.455 15.956 1.00 97.44 265 ILE A CA 1
ATOM 2197 C C . ILE A 1 265 ? 9.388 -8.369 16.694 1.00 97.44 265 ILE A C 1
ATOM 2199 O O . ILE A 1 265 ? 10.457 -8.541 16.104 1.00 97.44 265 ILE A O 1
ATOM 2203 N N . LYS A 1 266 ? 9.333 -8.105 17.998 1.00 96.44 266 LYS A N 1
ATOM 2204 C CA . LYS A 1 266 ? 10.510 -7.989 18.856 1.00 96.44 266 LYS A CA 1
ATOM 2205 C C . LYS A 1 266 ? 11.376 -9.244 18.759 1.00 96.44 266 LYS A C 1
ATOM 2207 O O . LYS A 1 266 ? 10.875 -10.364 18.802 1.00 96.44 266 LYS A O 1
ATOM 2212 N N . ASN A 1 267 ? 12.690 -9.048 18.655 1.00 94.56 267 ASN A N 1
ATOM 2213 C CA . ASN A 1 267 ? 13.680 -10.118 18.477 1.00 94.56 267 ASN A CA 1
ATOM 2214 C C . ASN A 1 267 ? 13.472 -10.974 17.207 1.00 94.56 267 ASN A C 1
ATOM 2216 O O . ASN A 1 267 ? 13.965 -12.099 17.140 1.00 94.56 267 ASN A O 1
ATOM 2220 N N . SER A 1 268 ? 12.774 -10.453 16.193 1.00 94.88 268 SER A N 1
ATOM 2221 C CA . SER A 1 268 ? 12.537 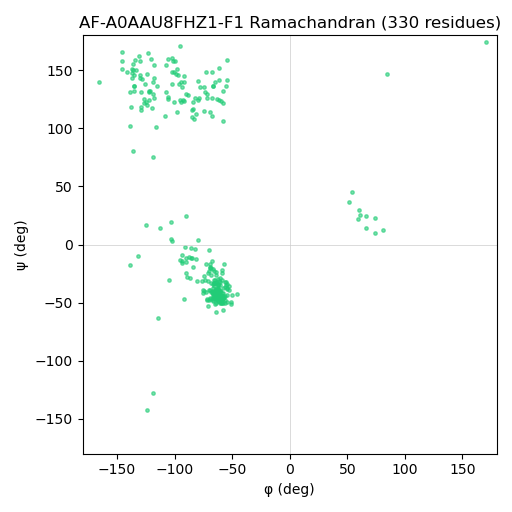-11.124 14.914 1.00 94.88 268 SER A CA 1
ATOM 2222 C C . SER A 1 268 ? 12.772 -10.173 13.734 1.00 94.88 268 SER A C 1
ATOM 2224 O O . SER A 1 268 ? 12.753 -8.953 13.870 1.00 94.88 268 SER A O 1
ATOM 2226 N N . GLN A 1 269 ? 13.015 -10.738 12.550 1.00 93.69 269 GLN A N 1
ATOM 2227 C CA . GLN A 1 269 ? 13.024 -9.993 11.281 1.00 93.69 269 GLN A CA 1
ATOM 2228 C C . GLN A 1 269 ? 11.643 -9.985 10.604 1.00 93.69 269 GLN A C 1
ATOM 2230 O O . GLN A 1 269 ? 11.466 -9.392 9.539 1.00 93.69 269 GLN A O 1
ATOM 2235 N N . GLU A 1 270 ? 10.663 -10.661 11.202 1.00 95.88 270 GLU A N 1
ATOM 2236 C CA . GLU A 1 270 ? 9.305 -10.753 10.689 1.00 95.88 270 GLU A CA 1
ATOM 2237 C C . GLU A 1 270 ? 8.564 -9.417 10.851 1.00 95.88 270 GLU A C 1
ATOM 2239 O O . GLU A 1 270 ? 8.463 -8.871 11.952 1.00 95.88 270 GLU A O 1
ATOM 2244 N N . ARG A 1 271 ? 8.017 -8.897 9.743 1.00 95.19 271 ARG A N 1
ATOM 2245 C CA . ARG A 1 271 ? 7.100 -7.745 9.761 1.00 95.19 271 ARG A CA 1
ATOM 2246 C C . ARG A 1 271 ? 5.821 -8.142 10.501 1.00 95.19 271 ARG A C 1
ATOM 2248 O O . ARG A 1 271 ? 5.316 -9.245 10.297 1.00 95.19 271 ARG A O 1
ATOM 2255 N N . LEU A 1 272 ? 5.279 -7.241 11.317 1.00 97.38 272 LEU A N 1
ATOM 2256 C CA . LEU A 1 272 ? 4.024 -7.490 12.028 1.00 97.38 272 LEU A CA 1
ATOM 2257 C C . LEU A 1 272 ? 2.882 -7.809 11.053 1.00 97.38 272 LEU A C 1
ATOM 2259 O O . LEU A 1 272 ? 2.178 -8.809 11.217 1.00 97.38 272 LEU A O 1
ATOM 2263 N N . THR A 1 273 ? 2.716 -6.953 10.042 1.00 96.81 273 THR A N 1
ATOM 2264 C CA . THR A 1 273 ? 1.660 -7.082 9.042 1.00 96.81 273 THR A CA 1
ATOM 2265 C C . THR A 1 273 ? 1.974 -8.218 8.070 1.00 96.81 273 THR A C 1
ATOM 2267 O O . THR A 1 273 ? 3.084 -8.330 7.539 1.00 96.81 273 THR A O 1
ATOM 2270 N N . GLN A 1 274 ? 0.986 -9.081 7.845 1.00 97.00 274 GLN A N 1
ATOM 2271 C CA . GLN A 1 274 ? 1.098 -10.254 6.981 1.00 97.00 274 GLN A CA 1
ATOM 2272 C C . GLN A 1 274 ? -0.157 -10.372 6.113 1.00 97.00 274 GLN A C 1
ATOM 2274 O O . GLN A 1 274 ? -1.245 -10.070 6.606 1.00 97.00 274 GLN A O 1
ATOM 2279 N N . PRO A 1 275 ? -0.035 -10.807 4.845 1.00 96.75 275 PRO A N 1
ATOM 2280 C CA . PRO A 1 275 ? -1.196 -11.133 4.028 1.00 96.75 275 PRO A CA 1
ATOM 2281 C C . PRO A 1 275 ? -2.103 -12.149 4.722 1.00 96.75 275 PRO A C 1
ATOM 2283 O O . PRO A 1 275 ? -1.620 -13.072 5.379 1.00 96.75 275 PRO A O 1
ATOM 2286 N N . GLY A 1 276 ? -3.415 -11.972 4.580 1.00 97.06 276 GLY A N 1
ATOM 2287 C CA . GLY A 1 276 ? -4.402 -12.838 5.223 1.00 97.06 276 GLY A CA 1
ATOM 2288 C C . GLY A 1 276 ? -4.558 -12.629 6.725 1.00 97.06 276 GLY A C 1
ATOM 2289 O O . GLY A 1 276 ? -5.226 -13.429 7.376 1.00 97.06 276 GLY A O 1
ATOM 2290 N N . LYS A 1 277 ? -3.954 -11.576 7.289 1.00 98.06 277 LYS A N 1
ATOM 2291 C CA . LYS A 1 277 ? -4.049 -11.260 8.712 1.00 98.06 277 LYS A CA 1
ATOM 2292 C C . LYS A 1 277 ? -4.338 -9.782 8.950 1.00 98.06 277 LYS A C 1
ATOM 2294 O O . LYS A 1 277 ? -3.885 -8.918 8.202 1.00 98.06 277 LYS A O 1
ATOM 2299 N N . ILE A 1 278 ? -5.019 -9.502 10.056 1.00 98.44 278 ILE A N 1
ATOM 2300 C CA . ILE A 1 278 ? -5.240 -8.151 10.578 1.00 98.44 278 ILE A CA 1
ATOM 2301 C C . ILE A 1 278 ? -4.343 -7.960 11.797 1.00 98.44 278 ILE A C 1
ATOM 2303 O O . ILE A 1 278 ? -4.391 -8.754 12.737 1.00 98.44 278 ILE A O 1
ATOM 2307 N N . ALA A 1 279 ? -3.523 -6.912 11.783 1.00 98.44 279 ALA A N 1
ATOM 2308 C CA . ALA A 1 279 ? -2.690 -6.519 12.913 1.00 98.44 279 ALA A CA 1
ATOM 2309 C C . ALA A 1 279 ? -3.326 -5.348 13.674 1.00 98.44 279 ALA A C 1
ATOM 2311 O O . ALA A 1 279 ? -3.558 -4.292 13.097 1.00 98.44 279 ALA A O 1
ATOM 2312 N N . LEU A 1 280 ? -3.580 -5.511 14.970 1.00 98.38 280 LEU A N 1
ATOM 2313 C CA . LEU A 1 280 ? -4.082 -4.460 15.854 1.00 98.38 280 LEU A CA 1
ATOM 2314 C C . LEU A 1 280 ? -2.953 -4.041 16.787 1.00 98.38 280 LEU A C 1
ATOM 2316 O O . LEU A 1 280 ? -2.580 -4.812 17.667 1.00 98.38 280 LEU A O 1
ATOM 2320 N N . ILE A 1 281 ? -2.419 -2.837 16.617 1.00 97.69 281 ILE A N 1
ATOM 2321 C CA . ILE A 1 281 ? -1.348 -2.291 17.460 1.00 97.69 281 ILE A CA 1
ATOM 2322 C C . ILE A 1 281 ? -1.960 -1.470 18.587 1.00 97.69 281 ILE A C 1
ATOM 2324 O O . ILE A 1 281 ? -2.837 -0.647 18.339 1.00 97.69 281 ILE A O 1
ATOM 2328 N N . TYR A 1 282 ? -1.465 -1.643 19.809 1.00 95.69 282 TYR A N 1
ATOM 2329 C CA . TYR A 1 282 ? -1.924 -0.908 20.987 1.00 95.69 282 TYR A CA 1
ATOM 2330 C C . TYR A 1 282 ? -0.771 -0.630 21.964 1.00 95.69 282 TYR A C 1
ATOM 2332 O O . TYR A 1 282 ? 0.263 -1.303 21.941 1.00 95.69 282 TYR A O 1
ATOM 2340 N N . LEU A 1 283 ? -0.936 0.382 22.827 1.00 90.69 283 LEU A N 1
ATOM 2341 C CA . LEU A 1 283 ? 0.057 0.723 23.858 1.00 90.69 283 LEU A CA 1
ATOM 2342 C C . LEU A 1 283 ? -0.220 0.007 25.179 1.00 90.69 283 LEU A C 1
ATOM 2344 O O . LEU A 1 283 ? 0.691 -0.532 25.806 1.00 90.69 283 LEU A O 1
ATOM 2348 N N . HIS A 1 284 ? -1.472 0.023 25.631 1.00 90.88 284 HIS A N 1
ATOM 2349 C CA . HIS A 1 284 ? -1.858 -0.533 26.921 1.00 90.88 284 HIS A CA 1
ATOM 2350 C C . HIS A 1 284 ? -2.954 -1.579 26.751 1.00 90.88 284 HIS A C 1
ATOM 2352 O O . HIS A 1 284 ? -3.820 -1.442 25.896 1.00 90.88 284 HIS A O 1
ATOM 2358 N N . GLN A 1 285 ? -2.961 -2.610 27.601 1.00 91.00 285 GLN A N 1
ATOM 2359 C CA . GLN A 1 285 ? -3.964 -3.683 27.526 1.00 91.00 285 GLN A CA 1
ATOM 2360 C C . GLN A 1 285 ? -5.404 -3.142 27.568 1.00 91.00 285 GLN A C 1
ATOM 2362 O O . GLN A 1 285 ? -6.259 -3.591 26.818 1.00 91.00 285 GLN A O 1
ATOM 2367 N N . ARG A 1 286 ? -5.644 -2.102 28.370 1.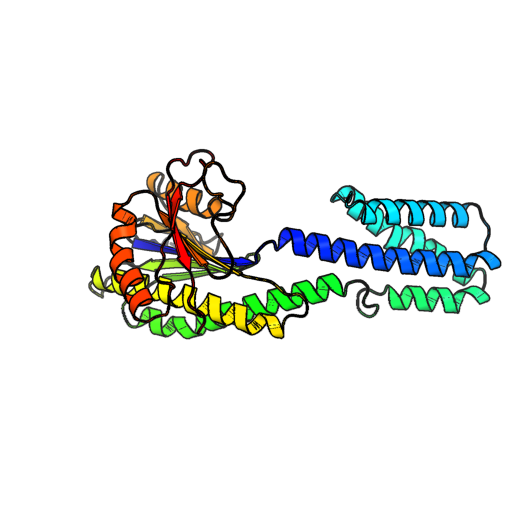00 91.44 286 ARG A N 1
ATOM 2368 C CA . ARG A 1 286 ? -6.938 -1.411 28.448 1.00 91.44 286 ARG A CA 1
ATOM 2369 C C . ARG A 1 286 ? -7.419 -0.818 27.118 1.00 91.44 286 ARG A C 1
ATOM 2371 O O . ARG A 1 286 ? -8.610 -0.599 26.937 1.00 91.44 286 ARG A O 1
ATOM 2378 N N . ASP A 1 287 ? -6.500 -0.520 26.199 1.00 91.12 287 ASP A N 1
ATOM 2379 C CA . ASP A 1 287 ? -6.851 0.068 24.909 1.00 91.12 287 ASP A CA 1
ATOM 2380 C C . ASP A 1 287 ? -7.496 -0.996 23.998 1.00 91.12 287 ASP A C 1
ATOM 2382 O O . ASP A 1 287 ? -8.395 -0.693 23.215 1.00 91.12 287 ASP A O 1
ATOM 2386 N N . ILE A 1 288 ? -7.106 -2.267 24.145 1.00 94.44 288 ILE A N 1
ATOM 2387 C CA . ILE A 1 288 ? -7.627 -3.365 23.323 1.00 94.44 288 ILE A CA 1
ATOM 2388 C C . ILE A 1 288 ? -8.875 -4.037 23.916 1.00 94.44 288 ILE A C 1
ATOM 2390 O O . ILE A 1 288 ? -9.590 -4.727 23.194 1.00 94.44 288 ILE A O 1
ATOM 2394 N N . GLU A 1 289 ? -9.182 -3.816 25.199 1.00 92.94 289 GLU A N 1
ATOM 2395 C CA . GLU A 1 289 ? -10.315 -4.446 25.903 1.00 92.94 289 GLU A CA 1
ATOM 2396 C C . GLU A 1 289 ? -11.655 -4.268 25.176 1.00 92.94 289 GLU A C 1
ATOM 2398 O O . GLU A 1 289 ? -12.428 -5.218 25.078 1.00 92.94 289 GLU A O 1
ATOM 2403 N N . ASP A 1 290 ? -11.901 -3.092 24.592 1.00 90.06 290 ASP A N 1
ATOM 2404 C CA . ASP A 1 290 ? -13.128 -2.823 23.835 1.00 90.06 290 ASP A CA 1
ATOM 2405 C C . ASP A 1 290 ? -13.219 -3.597 22.508 1.00 90.06 290 ASP A C 1
ATOM 2407 O O . ASP A 1 290 ? -14.316 -3.751 21.976 1.00 90.06 290 ASP A O 1
ATOM 2411 N N . TYR A 1 291 ? -12.098 -4.085 21.969 1.00 96.12 291 TYR A N 1
ATOM 2412 C CA . TYR A 1 291 ? -12.057 -4.867 20.730 1.00 96.12 291 TYR A CA 1
ATOM 2413 C C . TYR A 1 291 ? -12.223 -6.368 20.981 1.00 96.12 291 TYR A C 1
ATOM 2415 O O . TYR A 1 291 ? -12.740 -7.067 20.110 1.00 96.12 291 TYR A O 1
ATOM 2423 N N . LEU A 1 292 ? -11.829 -6.878 22.154 1.00 97.06 292 LEU A N 1
ATOM 2424 C CA . LEU A 1 292 ? -11.847 -8.319 22.447 1.00 97.06 292 LEU A CA 1
ATOM 2425 C C . LEU A 1 292 ? -13.234 -8.969 22.255 1.00 97.06 292 LEU A C 1
ATOM 2427 O O . LEU A 1 292 ? -13.291 -10.018 21.611 1.00 97.06 292 LEU A O 1
ATOM 2431 N N . PRO A 1 293 ? -14.360 -8.372 22.708 1.00 97.25 293 PRO A N 1
ATOM 2432 C CA . PRO A 1 293 ? -15.685 -8.941 22.456 1.00 97.25 293 PRO A CA 1
ATOM 2433 C C . PRO A 1 293 ? -16.037 -9.015 20.965 1.00 97.25 293 PRO A C 1
ATOM 2435 O O . PRO A 1 293 ? -16.694 -9.961 20.538 1.00 97.25 293 PRO A O 1
ATOM 2438 N N . PHE A 1 294 ? -15.592 -8.042 20.164 1.00 97.88 294 PHE A N 1
ATOM 2439 C CA . PHE A 1 294 ? -15.828 -8.027 18.718 1.00 97.88 294 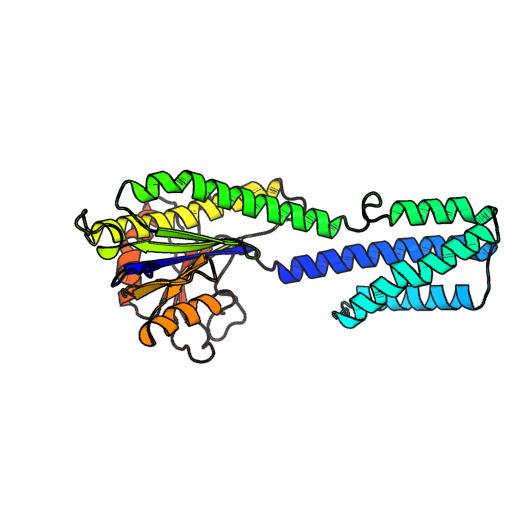PHE A CA 1
ATOM 2440 C C . PHE A 1 294 ? -14.987 -9.073 17.998 1.00 97.88 294 PHE A C 1
ATOM 2442 O O . PHE A 1 294 ? -15.500 -9.752 17.115 1.00 97.88 294 PHE A O 1
ATOM 2449 N N . ILE A 1 295 ? -13.724 -9.237 18.399 1.00 98.44 295 ILE A N 1
ATOM 2450 C CA . ILE A 1 295 ? -12.847 -10.288 17.875 1.00 98.44 295 ILE A CA 1
ATOM 2451 C C . ILE A 1 295 ? -13.477 -11.655 18.146 1.00 98.44 295 ILE A C 1
ATOM 2453 O O . ILE A 1 295 ? -13.665 -12.424 17.210 1.00 98.44 295 ILE A O 1
ATOM 2457 N N . HIS A 1 296 ? -13.893 -11.915 19.389 1.00 98.25 296 HIS A N 1
ATOM 2458 C CA . HIS A 1 296 ? -14.558 -13.165 19.756 1.00 98.25 296 HIS A CA 1
ATOM 2459 C C . HIS A 1 296 ? -15.839 -13.392 18.941 1.00 98.25 296 HIS A C 1
ATOM 2461 O O . HIS A 1 296 ? -16.048 -14.471 18.397 1.00 98.25 296 HIS A O 1
ATOM 2467 N N . TYR A 1 297 ? -16.693 -12.372 18.811 1.00 98.12 297 TYR A N 1
ATOM 2468 C CA . TYR A 1 297 ? -17.888 -12.451 17.970 1.00 98.12 297 TYR A CA 1
ATOM 2469 C C . TYR A 1 297 ? -17.547 -12.828 16.518 1.00 98.12 297 TYR A C 1
ATOM 2471 O O . TYR A 1 297 ? -18.144 -13.751 15.975 1.00 98.12 297 TYR A O 1
ATOM 2479 N N . LEU A 1 298 ? -16.550 -12.172 15.915 1.00 98.25 298 LEU A N 1
ATOM 2480 C CA . LEU A 1 298 ? -16.128 -12.424 14.534 1.00 98.25 298 LEU A CA 1
ATOM 2481 C C . LEU A 1 298 ? -15.466 -13.801 14.345 1.00 98.25 298 LEU A C 1
ATOM 2483 O O . LEU A 1 298 ? -15.519 -14.354 13.246 1.00 98.25 298 LEU A O 1
ATOM 2487 N N . GLN A 1 299 ? -14.862 -14.368 15.390 1.00 98.31 299 GLN A N 1
ATOM 2488 C CA . GLN A 1 299 ? -14.352 -15.743 15.397 1.00 98.31 299 GLN A CA 1
ATOM 2489 C C . GLN A 1 299 ? -15.498 -16.761 15.427 1.00 98.31 299 GLN A C 1
ATOM 2491 O O . GLN A 1 299 ? -15.530 -17.678 14.607 1.00 98.31 299 GLN A O 1
ATOM 2496 N N . GLU A 1 300 ? -16.490 -16.559 16.298 1.00 97.88 300 GLU A N 1
ATOM 2497 C CA . GLU A 1 300 ? -17.682 -17.415 16.388 1.00 97.88 300 GLU A CA 1
ATOM 2498 C C . GLU A 1 300 ? -18.511 -17.393 15.094 1.00 97.88 300 GLU A C 1
ATOM 2500 O O . GLU A 1 300 ? -19.009 -18.427 14.643 1.00 97.88 300 GLU A O 1
ATOM 2505 N N . THR A 1 301 ? -18.606 -16.234 14.431 1.00 97.12 301 THR A N 1
ATOM 2506 C CA . THR A 1 301 ? -19.263 -16.115 13.119 1.00 97.12 301 THR A CA 1
ATOM 2507 C C . THR A 1 301 ? -18.388 -16.564 11.949 1.00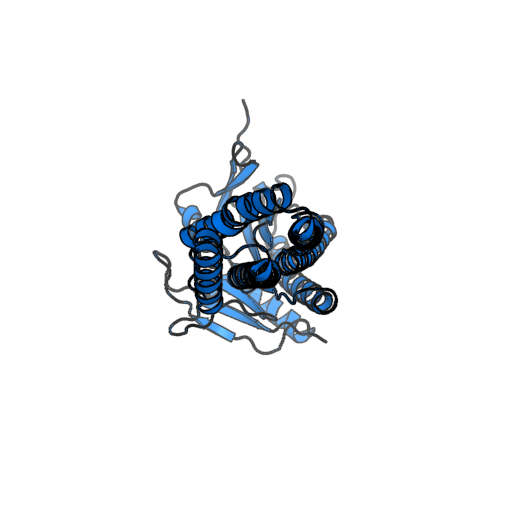 97.12 301 THR A C 1
ATOM 2509 O O . THR A 1 301 ? -18.819 -16.450 10.803 1.00 97.12 301 THR A O 1
ATOM 2512 N N . LYS A 1 302 ? -17.180 -17.089 12.206 1.00 97.12 302 LYS A N 1
ATOM 2513 C CA . LYS A 1 302 ? -16.229 -17.593 11.198 1.00 97.12 302 LYS A CA 1
ATOM 2514 C C . LYS A 1 302 ? -15.775 -16.542 10.180 1.00 97.12 302 LYS A C 1
ATOM 2516 O O . LYS A 1 302 ? -15.454 -16.872 9.041 1.00 97.12 302 LYS A O 1
ATOM 2521 N N . SER A 1 303 ? -15.735 -15.277 10.589 1.00 97.62 303 SER A N 1
ATOM 2522 C CA . SER A 1 303 ? -15.110 -14.194 9.821 1.00 97.62 303 SER A CA 1
ATOM 2523 C C . SER A 1 303 ? -13.611 -14.080 10.121 1.00 97.62 303 SER A C 1
ATOM 2525 O O . SER A 1 303 ? -12.831 -13.694 9.251 1.00 97.62 303 SER A O 1
ATOM 2527 N N . LEU A 1 304 ? -13.204 -14.472 11.330 1.00 98.31 304 LEU A N 1
ATOM 2528 C CA . LEU A 1 304 ? -11.813 -14.599 11.762 1.00 98.31 304 LEU A CA 1
ATOM 2529 C C . LEU A 1 304 ? -11.481 -16.045 12.136 1.00 98.31 304 LEU A C 1
ATOM 2531 O O . LEU A 1 304 ? -12.349 -16.819 12.538 1.00 98.31 304 LEU A O 1
ATOM 2535 N N . GLU A 1 305 ? -10.204 -16.395 12.033 1.00 98.12 305 GLU A N 1
ATOM 2536 C CA . GLU A 1 305 ? -9.667 -17.647 12.560 1.00 98.12 305 GLU A CA 1
ATOM 2537 C C . GLU A 1 305 ? -9.698 -17.659 14.101 1.00 98.12 305 GLU A C 1
ATOM 2539 O O . GLU A 1 305 ? -9.518 -16.615 14.734 1.00 98.12 305 GLU A O 1
ATOM 2544 N N . PRO A 1 306 ? -9.874 -18.833 14.738 1.00 96.81 306 PRO A N 1
ATOM 2545 C CA . PRO A 1 306 ? -10.028 -18.933 16.193 1.00 96.81 306 PRO A CA 1
ATOM 2546 C C . PRO A 1 306 ? -8.751 -18.601 16.979 1.00 96.81 306 PRO A C 1
ATOM 2548 O O . PRO A 1 306 ? -8.809 -18.372 18.184 1.00 96.81 306 PRO A O 1
ATOM 2551 N N . VAL A 1 307 ? -7.587 -18.604 16.323 1.00 96.62 307 VAL A N 1
ATOM 2552 C CA . VAL A 1 307 ? -6.300 -18.341 16.973 1.00 96.62 307 VAL A CA 1
ATOM 2553 C C . VAL A 1 307 ? -5.960 -16.858 16.878 1.00 96.62 307 VAL A C 1
ATOM 2555 O O . VAL A 1 307 ? -5.864 -16.297 15.788 1.00 96.62 307 VAL A O 1
ATOM 2558 N N . THR A 1 308 ? -5.715 -16.251 18.038 1.00 97.56 308 THR A N 1
ATOM 2559 C CA . THR A 1 308 ? -5.181 -14.893 18.173 1.00 97.56 308 THR A CA 1
ATOM 2560 C C . THR A 1 308 ? -3.719 -14.969 18.592 1.00 97.56 308 THR A C 1
ATOM 2562 O O . THR A 1 308 ? -3.389 -15.614 19.586 1.00 97.56 308 THR A O 1
ATOM 2565 N N . GLU A 1 309 ? -2.837 -14.295 17.858 1.00 98.12 309 GLU A N 1
ATOM 2566 C CA . GLU A 1 309 ? -1.429 -14.159 18.233 1.00 98.12 309 GLU A CA 1
ATOM 2567 C C . GLU A 1 309 ? -1.230 -12.876 19.050 1.00 98.12 309 GLU A C 1
ATOM 2569 O O . GLU A 1 309 ? -1.542 -11.785 18.571 1.00 98.12 309 GLU A O 1
ATOM 2574 N N . GLU A 1 310 ? -0.681 -12.989 20.261 1.00 97.62 310 GLU A N 1
ATOM 2575 C CA . GLU A 1 310 ? -0.232 -11.841 21.057 1.00 97.62 310 GLU A CA 1
ATOM 2576 C C . GLU A 1 310 ? 1.264 -11.605 20.844 1.00 97.62 310 GLU A C 1
ATOM 2578 O O . GLU A 1 310 ? 2.080 -12.502 21.059 1.00 97.62 310 GLU A O 1
ATOM 2583 N N . LEU A 1 311 ? 1.635 -10.395 20.426 1.00 97.69 311 LEU A N 1
ATOM 2584 C CA . LEU A 1 311 ? 2.987 -10.070 19.977 1.00 97.69 311 LEU A CA 1
ATOM 2585 C C . LEU A 1 311 ? 3.533 -8.830 20.694 1.00 97.69 311 LEU A C 1
ATOM 2587 O O . LEU A 1 311 ? 2.821 -7.848 20.914 1.00 97.69 311 LEU A O 1
ATOM 2591 N N . GLU A 1 312 ? 4.827 -8.853 21.011 1.00 97.19 312 GLU A N 1
ATOM 2592 C CA . GLU A 1 312 ? 5.599 -7.655 21.358 1.00 97.19 312 GLU A CA 1
ATOM 2593 C C . GLU A 1 312 ? 6.298 -7.121 20.108 1.00 97.19 312 GLU A C 1
ATOM 2595 O O . GLU A 1 312 ? 6.819 -7.899 19.304 1.00 97.19 312 GLU A O 1
ATOM 2600 N N . LEU A 1 313 ? 6.333 -5.800 19.946 1.00 96.69 313 LEU A N 1
ATOM 2601 C CA . LEU A 1 313 ? 6.964 -5.151 18.798 1.00 96.69 313 LEU A CA 1
ATOM 2602 C C . LEU A 1 313 ? 8.341 -4.593 19.161 1.00 96.69 313 LEU A C 1
ATOM 2604 O O . LEU A 1 313 ? 8.649 -4.364 20.332 1.00 96.69 313 LEU A O 1
ATOM 2608 N N . GLU A 1 314 ? 9.184 -4.403 18.149 1.00 94.56 314 GLU A N 1
ATOM 2609 C CA . GLU A 1 314 ? 10.464 -3.719 18.323 1.00 94.56 314 GLU A CA 1
ATOM 2610 C C . GLU A 1 314 ? 10.277 -2.269 18.801 1.00 94.56 314 GLU A C 1
ATOM 2612 O O . GLU A 1 314 ? 9.273 -1.615 18.503 1.00 94.56 314 GLU A O 1
ATOM 2617 N N . ASP A 1 315 ? 11.268 -1.756 19.531 1.00 91.88 315 ASP A N 1
ATOM 2618 C CA . ASP A 1 315 ? 11.274 -0.351 19.923 1.00 91.88 315 ASP A CA 1
ATOM 2619 C C . ASP A 1 315 ? 11.567 0.522 18.696 1.00 91.88 315 ASP A C 1
ATOM 2621 O O . ASP A 1 315 ? 12.543 0.322 17.969 1.00 91.88 315 ASP A O 1
ATOM 2625 N N . LEU A 1 316 ? 10.734 1.535 18.487 1.00 88.12 316 LEU A N 1
ATOM 2626 C CA . LEU A 1 316 ? 10.925 2.552 17.460 1.00 88.12 316 LEU A CA 1
ATOM 2627 C C . LEU A 1 316 ? 11.517 3.803 18.126 1.00 88.12 316 LEU A C 1
ATOM 2629 O O . LEU A 1 316 ? 11.390 4.018 19.329 1.00 88.12 316 LEU A O 1
ATOM 2633 N N . GLN A 1 317 ? 12.178 4.679 17.368 1.00 80.56 317 GLN A N 1
ATOM 2634 C CA . GLN A 1 317 ? 12.858 5.843 17.957 1.00 80.56 317 GLN A CA 1
ATOM 2635 C C . GLN A 1 317 ? 11.880 6.744 18.755 1.00 80.56 317 GLN A C 1
ATOM 2637 O O . GLN A 1 317 ? 11.091 7.482 18.178 1.00 80.56 317 GLN A O 1
ATOM 2642 N N . GLY A 1 318 ? 11.936 6.727 20.087 1.00 78.50 318 GLY A N 1
ATOM 2643 C CA . GLY A 1 318 ? 11.008 7.491 20.937 1.00 78.50 318 GLY A CA 1
ATOM 2644 C C . GLY A 1 318 ? 9.638 6.833 21.167 1.00 78.50 318 GLY A C 1
ATOM 2645 O O . GLY A 1 318 ? 8.733 7.495 21.674 1.00 78.50 318 GLY A O 1
ATOM 2646 N N . LEU A 1 319 ? 9.480 5.552 20.818 1.00 83.56 319 LEU A N 1
ATOM 2647 C CA . LEU A 1 319 ? 8.302 4.725 21.087 1.00 83.56 319 LEU A CA 1
ATOM 2648 C C . LEU A 1 319 ? 8.752 3.334 21.534 1.00 83.56 319 LEU A C 1
ATOM 2650 O O . LEU A 1 319 ? 9.378 2.611 20.767 1.00 83.56 319 LEU A O 1
ATOM 2654 N N . SER A 1 320 ? 8.406 2.945 22.753 1.00 86.38 320 SER A N 1
ATOM 2655 C CA . SER A 1 320 ? 8.727 1.623 23.287 1.00 86.38 320 SER A CA 1
ATOM 2656 C C . SER A 1 320 ? 7.498 0.953 23.883 1.00 86.38 320 SER A C 1
ATOM 2658 O O . SER A 1 320 ? 6.523 1.616 24.247 1.00 86.38 320 SER A O 1
ATOM 2660 N N . GLY A 1 321 ? 7.549 -0.377 23.968 1.00 89.12 321 GLY A N 1
ATOM 2661 C CA . GLY A 1 321 ? 6.496 -1.175 24.600 1.00 89.12 321 GLY A CA 1
ATOM 2662 C C . GLY A 1 321 ? 5.209 -1.310 23.782 1.00 89.12 321 GLY A C 1
ATOM 2663 O O . GLY A 1 321 ? 4.155 -1.569 24.359 1.00 89.12 321 GLY A O 1
ATOM 2664 N N . LEU A 1 322 ? 5.276 -1.139 22.457 1.00 93.94 322 LEU A N 1
ATOM 2665 C CA . LEU A 1 322 ? 4.141 -1.434 21.585 1.00 93.94 322 LEU A CA 1
ATOM 2666 C C . LEU A 1 322 ? 3.848 -2.940 21.589 1.00 93.94 322 LEU A C 1
ATOM 2668 O O . LEU A 1 322 ? 4.752 -3.775 21.496 1.00 93.94 322 LEU A O 1
ATOM 2672 N N . ARG A 1 323 ? 2.562 -3.276 21.668 1.00 96.88 323 ARG A N 1
ATOM 2673 C CA . ARG A 1 323 ? 2.055 -4.647 21.583 1.00 96.88 323 ARG A CA 1
ATOM 2674 C C . ARG A 1 323 ? 1.101 -4.753 20.406 1.00 96.88 323 ARG A C 1
ATOM 2676 O O . ARG A 1 323 ? 0.576 -3.743 19.931 1.00 96.88 323 ARG A O 1
ATOM 2683 N N . ALA A 1 324 ? 0.882 -5.971 19.933 1.00 98.00 324 ALA A N 1
ATOM 2684 C CA . ALA A 1 324 ? -0.093 -6.219 18.891 1.00 98.00 324 ALA A CA 1
ATOM 2685 C C . ALA A 1 324 ? -0.874 -7.512 19.107 1.00 98.00 324 ALA A C 1
ATOM 2687 O O . ALA A 1 324 ? -0.338 -8.493 19.619 1.00 98.00 324 ALA A O 1
ATOM 2688 N N . LEU A 1 325 ? -2.128 -7.503 18.659 1.00 98.44 325 LEU A N 1
ATOM 2689 C CA . LEU A 1 325 ? -2.852 -8.721 18.320 1.00 98.44 325 LEU A CA 1
ATOM 2690 C C . LEU A 1 325 ? -2.734 -8.942 16.820 1.00 98.44 325 LEU A C 1
ATOM 2692 O O . LEU A 1 325 ? -2.880 -7.998 16.042 1.00 98.44 325 LEU A O 1
ATOM 2696 N N . ARG A 1 326 ? -2.508 -10.182 16.403 1.00 98.31 326 ARG A N 1
ATOM 2697 C CA . ARG A 1 326 ? -2.567 -10.564 14.996 1.00 98.31 326 ARG A CA 1
ATOM 2698 C C . ARG A 1 326 ? -3.601 -11.668 14.807 1.00 98.31 326 ARG A C 1
ATOM 2700 O O . ARG A 1 326 ? -3.561 -12.689 15.488 1.00 98.31 326 ARG A O 1
ATOM 2707 N N . LEU A 1 327 ? -4.547 -11.410 13.909 1.00 98.50 327 LEU A N 1
ATOM 2708 C CA . LEU A 1 327 ? -5.763 -12.199 13.707 1.00 98.50 327 LEU A CA 1
ATOM 2709 C C . LEU A 1 327 ? -5.777 -12.753 12.283 1.00 98.50 327 LEU A C 1
ATOM 2711 O O . LEU A 1 327 ? -5.585 -11.983 11.343 1.00 98.50 327 LEU A O 1
ATOM 2715 N N . GLY A 1 328 ? -6.008 -14.054 12.112 1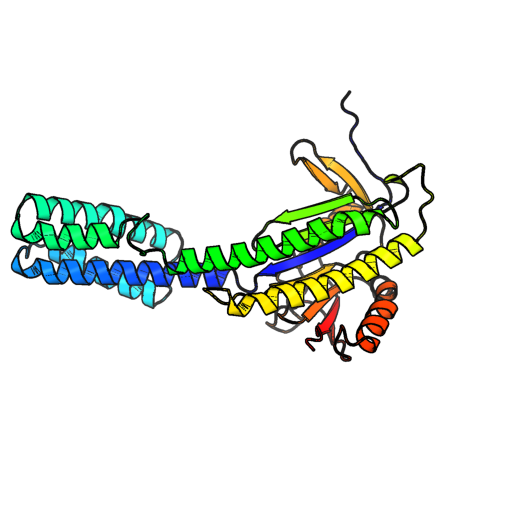.00 98.44 328 GLY A N 1
ATOM 2716 C CA . GLY A 1 328 ? -6.187 -14.658 10.789 1.00 98.44 328 GLY A CA 1
ATOM 2717 C C . GLY A 1 328 ? -7.553 -14.317 10.195 1.00 98.44 328 GLY A C 1
ATOM 2718 O O . GLY A 1 328 ? -8.566 -14.374 10.892 1.00 98.44 328 GLY A O 1
ATOM 2719 N N . VAL A 1 329 ? -7.592 -13.957 8.912 1.00 98.19 329 VAL A N 1
ATOM 2720 C CA . VAL A 1 329 ? -8.843 -13.756 8.171 1.00 98.19 329 VAL A CA 1
ATOM 2721 C C . VAL A 1 329 ? -9.354 -15.109 7.694 1.00 98.19 329 VAL A C 1
ATOM 2723 O O . VAL A 1 329 ? -8.643 -15.840 7.008 1.00 98.19 329 VAL A O 1
ATOM 2726 N N . ALA A 1 330 ? -10.603 -15.434 8.024 1.00 96.56 330 ALA A N 1
ATOM 2727 C CA . ALA A 1 330 ? -11.221 -16.656 7.541 1.00 96.56 330 ALA A CA 1
ATOM 2728 C C . ALA A 1 330 ? -11.699 -16.470 6.099 1.00 96.56 330 ALA A C 1
ATOM 2730 O O . ALA A 1 330 ? -12.473 -15.562 5.767 1.00 96.56 330 ALA A O 1
ATOM 2731 N N . TYR A 1 331 ? -11.246 -17.374 5.247 1.00 86.88 331 TYR A N 1
ATOM 2732 C CA . TYR A 1 331 ? -11.519 -17.365 3.828 1.00 86.88 331 TYR A CA 1
ATOM 2733 C C . TYR A 1 331 ? -12.274 -18.632 3.429 1.00 86.88 331 TYR A C 1
ATOM 2735 O O . TYR A 1 331 ? -11.690 -19.584 2.912 1.00 86.88 331 TYR A O 1
ATOM 2743 N N . SER A 1 332 ? -13.555 -18.659 3.769 1.00 62.56 332 SER A N 1
ATOM 2744 C CA . SER A 1 332 ? -14.466 -19.761 3.451 1.00 62.56 332 SER A CA 1
ATOM 2745 C C . SER A 1 332 ? -14.982 -19.697 2.025 1.00 62.56 332 SER A C 1
ATOM 2747 O O . SER A 1 332 ? -15.346 -18.568 1.623 1.00 62.56 332 SER A O 1
#

Foldseek 3Di:
DPPWDKFFFWDKWKKDKAWPPLVVLLLVLLLVLLLVLLVLLLVLLVVCCVPDDDPLSVVLNVVSVVVNVCSVVSVDDPVNSVVSCCSRVPVSLVVLVVSCVVDVVSVVSSVLSCQLPPPVHNCSSVSVVLSVVLLCQLQVQLVVLVVVCVVVLPVLDHWDKDWDDDSHIMIMIIDDCRRPVPDDDDCVNVLVVLLVLVVSQLVSLQRSVVCQVVRSDRIFIWMEIEQDDGTFMWTQDPVVRDIDTDDPVCVVVVVCVVPLPQWAFPPDPHGQTDRQKYKYKYQDPVSCVSVVVSLVVCCVVQQWPPDKDKTFIDADDVRHRIIIIMIGGGDD

Nearest PDB structures (foldseek):
  2bw7-assembly1_B  TM=4.658E-01  e=1.038E-02  Limnospira platensis

Mean predicted aligned error: 5.67 Å